Protein AF-A0A9P5Q4Z8-F1 (afdb_monomer_lite)

Sequence (202 aa):
MPPTHSSQLSFFSSLWHILYDPLAFNNAGDPLIYGFPFTRRRTSNVLATVALSAFIYDFSKRLFTQLLAWALSSSQRKRRELIQQKTWAANEIVIADRRKRKVARQLKKIKDDVKVAVENTIGFTELPFSLHAHPRLRIDSVDELMWRHARAHDDLIWKATLLDLEHTLLADRCRALKKSCKKLDKEIERTDETIQDFLASC

Structure (mmCIF, N/CA/C/O backbone):
data_AF-A0A9P5Q4Z8-F1
#
_entry.id   AF-A0A9P5Q4Z8-F1
#
loop_
_atom_site.group_PDB
_atom_site.id
_atom_site.type_symbol
_atom_site.label_atom_id
_atom_site.label_alt_id
_atom_site.label_comp_id
_atom_site.label_asym_id
_atom_site.label_entity_id
_atom_site.label_seq_id
_atom_site.pdbx_PDB_ins_code
_atom_site.Cartn_x
_atom_site.Cartn_y
_atom_site.Cartn_z
_atom_site.occupancy
_atom_site.B_iso_or_equiv
_atom_site.auth_seq_id
_atom_site.auth_comp_id
_atom_site.auth_asym_id
_atom_site.auth_atom_id
_atom_site.pdbx_PDB_model_num
ATOM 1 N N . MET A 1 1 ? 6.275 -17.925 43.042 1.00 41.41 1 MET A N 1
ATOM 2 C CA . MET A 1 1 ? 5.250 -17.213 43.835 1.00 41.41 1 MET A CA 1
ATOM 3 C C . MET A 1 1 ? 3.909 -17.867 43.543 1.00 41.41 1 MET A C 1
ATOM 5 O O . MET A 1 1 ? 3.535 -17.882 42.376 1.00 41.41 1 MET A O 1
ATOM 9 N N . PRO A 1 2 ? 3.252 -18.507 44.523 1.00 38.81 2 PRO A N 1
ATOM 10 C CA . PRO A 1 2 ? 1.976 -19.174 44.290 1.00 38.81 2 PRO A CA 1
ATOM 11 C C . PRO A 1 2 ? 0.844 -18.137 44.182 1.00 38.81 2 PRO A C 1
ATOM 13 O O . PRO A 1 2 ? 0.926 -17.088 44.827 1.00 38.81 2 PRO A O 1
ATOM 16 N N . PRO A 1 3 ? -0.206 -18.397 43.385 1.00 45.09 3 PRO A N 1
ATOM 17 C CA . PRO A 1 3 ? -1.322 -17.478 43.251 1.00 45.09 3 PRO A CA 1
ATOM 18 C C . PRO A 1 3 ? -2.283 -17.611 44.442 1.00 45.09 3 PRO A C 1
ATOM 20 O O . PRO A 1 3 ? -2.759 -18.694 44.784 1.00 45.09 3 PRO A O 1
ATOM 23 N N . THR A 1 4 ? -2.586 -16.478 45.065 1.00 43.31 4 THR A N 1
ATOM 24 C CA . THR A 1 4 ? -3.581 -16.294 46.127 1.00 43.31 4 THR A CA 1
ATOM 25 C C . THR A 1 4 ? -5.003 -16.372 45.557 1.00 43.31 4 THR A C 1
ATOM 27 O O . THR A 1 4 ? -5.679 -15.359 45.422 1.00 43.31 4 THR A O 1
ATOM 30 N N . HIS A 1 5 ? -5.466 -17.573 45.196 1.00 44.44 5 HIS A N 1
ATOM 31 C CA . HIS A 1 5 ? -6.838 -17.813 44.709 1.00 44.44 5 HIS A CA 1
ATOM 32 C C . HIS A 1 5 ? -7.834 -18.269 45.794 1.00 44.44 5 HIS A C 1
ATOM 34 O O . HIS A 1 5 ? -9.008 -18.480 45.500 1.00 44.44 5 HIS A O 1
ATOM 40 N N . SER A 1 6 ? -7.419 -18.394 47.058 1.00 48.59 6 SER A N 1
ATOM 41 C CA . SER A 1 6 ? -8.274 -18.948 48.121 1.00 48.59 6 SER A CA 1
ATOM 42 C C . SER A 1 6 ? -9.168 -17.932 48.843 1.00 48.59 6 SER A C 1
ATOM 44 O O . SER A 1 6 ? -10.105 -18.341 49.523 1.00 48.59 6 SER A O 1
ATOM 46 N N . SER A 1 7 ? -8.926 -16.623 48.713 1.00 51.56 7 SER A N 1
ATOM 47 C CA . SER A 1 7 ? -9.632 -15.605 49.512 1.00 51.56 7 SER A CA 1
ATOM 48 C C . SER A 1 7 ? -10.969 -15.145 48.927 1.00 51.56 7 SER A C 1
ATOM 50 O O . SER A 1 7 ? -11.814 -14.662 49.671 1.00 51.56 7 SER A O 1
ATOM 52 N N . GLN A 1 8 ? -11.198 -15.296 47.619 1.00 52.88 8 GLN A N 1
ATOM 53 C CA . GLN A 1 8 ? -12.472 -14.903 47.001 1.00 52.88 8 GLN A CA 1
ATOM 54 C C . GLN A 1 8 ? -13.550 -15.976 47.206 1.00 52.88 8 GLN A C 1
ATOM 56 O O . GLN A 1 8 ? -14.671 -15.660 47.594 1.00 52.88 8 GLN A O 1
ATOM 61 N N . LEU A 1 9 ? -13.198 -17.254 47.027 1.00 54.38 9 LEU A N 1
ATOM 62 C CA . LEU A 1 9 ? -14.111 -18.391 47.213 1.00 54.38 9 LEU A CA 1
ATOM 63 C C . LEU A 1 9 ? -14.549 -18.561 48.675 1.00 54.38 9 LEU A C 1
ATOM 65 O O . LEU A 1 9 ? -15.715 -18.858 48.932 1.00 54.38 9 LEU A O 1
ATOM 69 N N . SER A 1 10 ? -13.651 -18.309 49.632 1.00 54.50 10 SER A N 1
ATOM 70 C CA . SER A 1 10 ? -13.988 -18.331 51.060 1.00 54.50 10 SER A CA 1
ATOM 71 C C . SER A 1 10 ? -14.904 -17.173 51.467 1.00 54.50 10 SER A C 1
ATOM 73 O O . SER A 1 10 ? -15.759 -17.364 52.327 1.00 54.50 10 SER A O 1
ATOM 75 N N . PHE A 1 11 ? -14.795 -16.011 50.813 1.00 57.44 11 PHE A N 1
ATOM 76 C CA . PHE A 1 11 ? -15.680 -14.864 51.044 1.00 57.44 11 PHE A CA 1
ATOM 77 C C . PHE A 1 11 ? -17.090 -15.089 50.479 1.00 57.44 11 PHE A C 1
ATOM 79 O O . PHE A 1 11 ? -18.081 -14.739 51.114 1.00 57.44 11 PHE A O 1
ATOM 86 N N . PHE A 1 12 ? -17.202 -15.720 49.304 1.00 54.78 12 PHE A N 1
ATOM 87 C CA . PHE A 1 12 ? -18.502 -16.126 48.757 1.00 54.78 12 PHE A CA 1
ATOM 88 C C . PHE A 1 12 ? -19.150 -17.236 49.591 1.00 54.78 12 PHE A C 1
ATOM 90 O O . PHE A 1 12 ? -20.351 -17.181 49.832 1.00 54.78 12 PHE A O 1
ATOM 97 N N . SER A 1 13 ? -18.367 -18.197 50.087 1.00 55.78 13 SER A N 1
ATOM 98 C CA . SER A 1 13 ? -18.842 -19.243 51.002 1.00 55.78 13 SER A CA 1
ATOM 99 C C . SER A 1 13 ? -19.342 -18.674 52.337 1.00 55.78 13 SER A C 1
ATOM 101 O O . SER A 1 13 ? -20.399 -19.087 52.811 1.00 55.78 13 SER A O 1
ATOM 103 N N . SER A 1 14 ? -18.641 -17.701 52.925 1.00 55.94 14 SER A N 1
ATOM 104 C CA . SER A 1 14 ? -19.062 -17.069 54.181 1.00 55.94 14 SER A CA 1
ATOM 105 C C . SER A 1 14 ? -20.285 -16.163 54.005 1.00 55.94 14 SER A C 1
ATOM 107 O O . SER A 1 14 ? -21.189 -16.207 54.836 1.00 55.94 14 SER A O 1
ATOM 109 N N . LEU A 1 15 ? -20.389 -15.424 52.894 1.00 56.12 15 LEU A N 1
ATOM 110 C CA . LEU A 1 15 ? -21.619 -14.714 52.512 1.00 56.12 15 LEU A CA 1
ATOM 111 C C . LEU A 1 15 ? -22.796 -15.673 52.308 1.00 56.12 15 LEU A C 1
ATOM 113 O O . LEU A 1 15 ? -23.914 -15.363 52.718 1.00 56.12 15 LEU A O 1
ATOM 117 N N . TRP A 1 16 ? -22.551 -16.843 51.713 1.00 56.59 16 TRP A N 1
ATOM 118 C CA . TRP A 1 16 ? -23.581 -17.858 51.505 1.00 56.59 16 TRP A CA 1
ATOM 119 C C . TRP A 1 16 ? -24.080 -18.449 52.822 1.00 56.59 16 TRP A C 1
ATOM 121 O O . TRP A 1 16 ? -25.285 -18.596 52.997 1.00 56.59 16 TRP A O 1
ATOM 131 N N . HIS A 1 17 ? -23.187 -18.694 53.784 1.00 49.56 17 HIS A N 1
ATOM 132 C CA . HIS A 1 17 ? -23.574 -19.121 55.130 1.00 49.56 17 HIS A CA 1
ATOM 133 C C . HIS A 1 17 ? -24.374 -18.054 55.891 1.00 49.56 17 HIS A C 1
ATOM 135 O O . HIS A 1 17 ? -25.345 -18.398 56.555 1.00 49.56 17 HIS A O 1
ATOM 141 N N . ILE A 1 18 ? -24.052 -16.765 55.740 1.00 54.19 18 ILE A N 1
ATOM 142 C CA . ILE A 1 18 ? -24.834 -15.668 56.345 1.00 54.19 18 ILE A CA 1
ATOM 143 C C . ILE A 1 18 ? -26.231 -15.547 55.704 1.00 54.19 18 ILE A C 1
ATOM 145 O O . ILE A 1 18 ? -27.195 -15.190 56.377 1.00 54.19 18 ILE A O 1
ATOM 149 N N . LEU A 1 19 ? -26.354 -15.863 54.411 1.00 51.31 19 LEU A N 1
ATOM 150 C CA . LEU A 1 19 ? -27.623 -15.868 53.674 1.00 51.31 19 LEU A CA 1
ATOM 151 C C . LEU A 1 19 ? -28.506 -17.090 53.973 1.00 51.31 19 LEU A C 1
ATOM 153 O O . LEU A 1 19 ? -29.729 -16.964 53.943 1.00 51.31 19 LEU A O 1
ATOM 157 N N . TYR A 1 20 ? -27.906 -18.256 54.232 1.00 49.56 20 TYR A N 1
ATOM 158 C CA . TYR A 1 20 ? -28.624 -19.526 54.401 1.00 49.56 20 TYR A CA 1
ATOM 159 C C . TYR A 1 20 ? -28.861 -19.953 55.847 1.00 49.56 20 TYR A C 1
ATOM 161 O O . TYR A 1 20 ? -29.648 -20.876 56.052 1.00 49.56 20 TYR A O 1
ATOM 169 N N . ASP A 1 21 ? -28.231 -19.308 56.834 1.00 44.84 21 ASP A N 1
ATOM 170 C CA . ASP A 1 21 ? -28.353 -19.701 58.238 1.00 44.84 21 ASP A CA 1
ATOM 171 C C . ASP A 1 21 ? -29.164 -18.682 59.072 1.00 44.84 21 ASP A C 1
ATOM 173 O O . ASP A 1 21 ? -28.612 -17.870 59.820 1.00 44.84 21 ASP A O 1
ATOM 177 N N . PRO A 1 22 ? -30.512 -18.690 58.980 1.00 49.88 22 PRO A N 1
ATOM 178 C CA . PRO A 1 22 ? -31.377 -17.829 59.787 1.00 49.88 22 PRO A CA 1
ATOM 179 C C . PRO A 1 22 ? -31.428 -18.236 61.274 1.00 49.88 22 PRO A C 1
ATOM 181 O O . PRO A 1 22 ? -32.165 -17.617 62.047 1.00 49.88 22 PRO A O 1
ATOM 184 N N . LEU A 1 23 ? -30.683 -19.271 61.690 1.00 46.47 23 LEU A N 1
ATOM 185 C CA . LEU A 1 23 ? -30.713 -19.845 63.039 1.00 46.47 23 LEU A CA 1
ATOM 186 C C . LEU A 1 23 ? -29.611 -19.322 63.977 1.00 46.47 23 LEU A C 1
ATOM 188 O O . LEU A 1 23 ? -29.718 -19.520 65.186 1.00 46.47 23 LEU A O 1
ATOM 192 N N . ALA A 1 24 ? -28.611 -18.586 63.477 1.00 44.78 24 ALA A N 1
ATOM 193 C CA . ALA A 1 24 ? -27.531 -18.045 64.314 1.00 44.78 24 ALA A CA 1
ATOM 194 C C . ALA A 1 24 ? -27.913 -16.782 65.123 1.00 44.78 24 ALA A C 1
ATOM 196 O O . ALA A 1 24 ? -27.160 -16.356 65.996 1.00 44.78 24 ALA A O 1
ATOM 197 N N . PHE A 1 25 ? -29.097 -16.198 64.898 1.00 46.00 25 PHE A N 1
ATOM 198 C CA . PHE A 1 25 ? -29.614 -15.059 65.674 1.00 46.00 25 PHE A CA 1
ATOM 199 C C . PHE A 1 25 ? -30.780 -15.487 66.571 1.00 46.00 25 PHE A C 1
ATOM 201 O O . PHE A 1 25 ? -31.930 -15.066 66.405 1.00 46.00 25 PHE A O 1
ATOM 208 N N . ASN A 1 26 ? -30.483 -16.372 67.524 1.00 40.91 26 ASN A N 1
ATOM 209 C CA . ASN A 1 26 ? -31.441 -16.786 68.539 1.00 40.91 26 ASN A CA 1
ATOM 210 C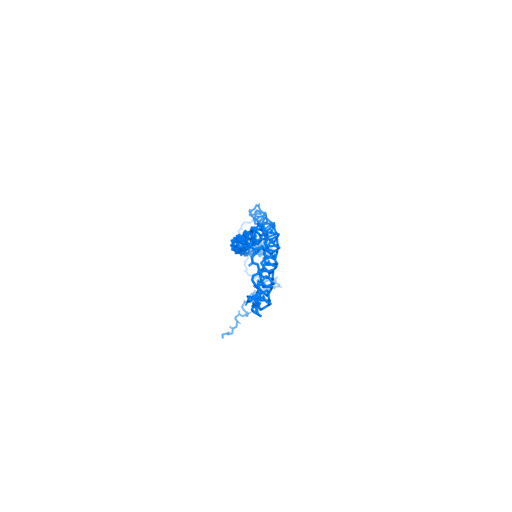 C . ASN A 1 26 ? -31.522 -15.733 69.665 1.00 40.91 26 ASN A C 1
ATOM 212 O O . ASN A 1 26 ? -30.636 -15.622 70.504 1.00 40.91 26 ASN A O 1
ATOM 216 N N . ASN A 1 27 ? -32.594 -14.939 69.614 1.00 48.53 27 ASN A N 1
ATOM 217 C CA . ASN A 1 27 ? -33.407 -14.434 70.726 1.00 48.53 27 ASN A CA 1
ATOM 218 C C . ASN A 1 27 ? -32.692 -14.030 72.036 1.00 48.53 27 ASN A C 1
ATOM 220 O O . ASN A 1 27 ? -32.732 -14.768 73.017 1.00 48.53 27 ASN A O 1
ATOM 224 N N . ALA A 1 28 ? -32.190 -12.796 72.119 1.00 41.72 28 ALA A N 1
ATOM 225 C CA . ALA A 1 28 ? -32.070 -12.100 73.404 1.00 41.72 28 ALA A CA 1
ATOM 226 C C . ALA A 1 28 ? -32.241 -10.579 73.226 1.00 41.72 28 ALA A C 1
ATOM 228 O O . ALA A 1 28 ? -31.339 -9.889 72.756 1.00 41.72 28 ALA A O 1
ATOM 229 N N . GLY A 1 29 ? -33.418 -10.070 73.608 1.00 41.59 29 GLY A N 1
ATOM 230 C CA . GLY A 1 29 ? -33.675 -8.652 73.889 1.00 41.59 29 GLY A CA 1
ATOM 231 C C . GLY A 1 29 ? -34.208 -7.816 72.721 1.00 41.59 29 GLY A C 1
ATOM 232 O O . GLY A 1 29 ? -33.434 -7.334 71.899 1.00 41.59 29 GLY A O 1
ATOM 233 N N . ASP A 1 30 ? -35.522 -7.584 72.689 1.00 43.03 30 ASP A N 1
ATOM 234 C CA . ASP A 1 30 ? -36.176 -6.550 71.873 1.00 43.03 30 ASP A CA 1
ATOM 235 C C . ASP A 1 30 ? -35.887 -5.137 72.424 1.00 43.03 30 ASP A C 1
ATOM 237 O O . ASP A 1 30 ? -36.182 -4.875 73.589 1.00 43.03 30 ASP A O 1
ATOM 241 N N . PRO A 1 31 ? -35.395 -4.174 71.622 1.00 45.12 31 PRO A N 1
ATOM 242 C CA . PRO A 1 31 ? -35.523 -2.763 71.908 1.00 45.12 31 PRO A CA 1
ATOM 243 C C . PRO A 1 31 ? -36.773 -2.252 71.200 1.00 45.12 31 PRO A C 1
ATOM 245 O O . PRO A 1 31 ? -36.815 -2.063 69.982 1.00 45.12 31 PRO A O 1
ATOM 248 N N . LEU A 1 32 ? -37.799 -2.014 72.005 1.00 43.22 32 LEU A N 1
ATOM 249 C CA . LEU A 1 32 ? -38.920 -1.156 71.662 1.00 43.22 32 LEU A CA 1
ATOM 250 C C . LEU A 1 32 ? -38.405 0.276 71.491 1.00 43.22 32 LEU A C 1
ATOM 252 O O . LEU A 1 32 ? -38.255 1.014 72.460 1.00 43.22 32 LEU A O 1
ATOM 256 N N . ILE A 1 33 ? -38.139 0.673 70.251 1.00 43.44 33 ILE A N 1
ATOM 257 C CA . ILE A 1 33 ? -37.984 2.077 69.878 1.00 43.44 33 ILE A CA 1
ATOM 258 C C . ILE A 1 33 ? -38.966 2.311 68.720 1.00 43.44 33 ILE A C 1
ATOM 260 O O . ILE A 1 33 ? -38.698 1.942 67.584 1.00 43.44 33 ILE A O 1
ATOM 264 N N . TYR A 1 34 ? -40.135 2.870 69.066 1.00 38.78 34 TYR A N 1
ATOM 265 C CA . TYR A 1 34 ? -41.264 3.269 68.204 1.00 38.78 34 TYR A CA 1
ATOM 266 C C . TYR A 1 34 ? -42.125 2.162 67.555 1.00 38.78 34 TYR A C 1
ATOM 268 O O . TYR A 1 34 ? -41.958 1.810 66.394 1.00 38.78 34 TYR A O 1
ATOM 276 N N . GLY A 1 35 ? -43.150 1.707 68.290 1.00 41.53 35 GLY A N 1
ATOM 277 C CA . GLY A 1 35 ? -44.556 1.642 67.833 1.00 41.53 35 GLY A CA 1
ATOM 278 C C . GLY A 1 35 ? -44.993 0.755 66.654 1.00 41.53 35 GLY A C 1
ATOM 279 O O . GLY A 1 35 ? -46.195 0.618 66.456 1.00 41.53 35 GLY A O 1
ATOM 280 N N . PHE A 1 36 ? -44.094 0.126 65.899 1.00 39.31 36 PHE A N 1
ATOM 281 C CA . PHE A 1 36 ? -44.445 -0.827 64.843 1.00 39.31 36 PHE A CA 1
ATOM 282 C C . PHE A 1 36 ? -43.661 -2.130 65.041 1.00 39.31 36 PHE A C 1
ATOM 284 O O . PHE A 1 36 ? -42.433 -2.112 64.936 1.00 39.31 36 PHE A O 1
ATOM 291 N N . PRO A 1 37 ? -44.321 -3.277 65.304 1.00 44.53 37 PRO A N 1
ATOM 292 C CA . PRO A 1 37 ? -43.647 -4.562 65.431 1.00 44.53 37 PRO A CA 1
ATOM 293 C C . PRO A 1 37 ? -43.278 -5.081 64.040 1.00 44.53 37 PRO A C 1
ATOM 295 O O . PRO A 1 37 ? -43.847 -6.042 63.524 1.00 44.53 37 PRO A O 1
ATOM 298 N N . PHE A 1 38 ? -42.285 -4.465 63.407 1.00 43.94 38 PHE A N 1
ATOM 299 C CA . PHE A 1 38 ? -41.495 -5.224 62.460 1.00 43.94 38 PHE A CA 1
ATOM 300 C C . PHE A 1 38 ? -40.672 -6.201 63.287 1.00 43.94 38 PHE A C 1
ATOM 302 O O . PHE A 1 38 ? -39.762 -5.796 64.006 1.00 43.94 38 PHE A O 1
ATOM 309 N N . THR A 1 39 ? -40.996 -7.495 63.210 1.00 50.03 39 THR A N 1
ATOM 310 C CA . THR A 1 39 ? -40.130 -8.548 63.752 1.00 50.03 39 THR A CA 1
ATOM 311 C C . THR A 1 39 ? -38.702 -8.223 63.320 1.00 50.03 39 THR A C 1
ATOM 313 O O . THR A 1 39 ? -38.474 -8.119 62.114 1.00 50.03 39 THR A O 1
ATOM 316 N N . ARG A 1 40 ? -37.759 -8.034 64.251 1.00 50.09 40 ARG A N 1
ATOM 317 C CA . ARG A 1 40 ? -36.356 -7.677 63.948 1.00 50.09 40 ARG A CA 1
ATOM 318 C C . ARG A 1 40 ? -35.732 -8.526 62.831 1.00 50.09 40 ARG A C 1
ATOM 320 O O . ARG A 1 40 ? -34.918 -8.029 62.067 1.00 50.09 40 ARG A O 1
ATOM 327 N N . ARG A 1 41 ? -36.192 -9.776 62.689 1.00 48.97 41 ARG A N 1
ATOM 328 C CA . ARG A 1 41 ? -35.862 -10.710 61.596 1.00 48.97 41 ARG A CA 1
ATOM 329 C C . ARG A 1 41 ? -36.275 -10.225 60.196 1.00 48.97 41 ARG A C 1
ATOM 331 O O . ARG A 1 41 ? -35.562 -10.460 59.229 1.00 48.97 41 ARG A O 1
ATOM 338 N N . ARG A 1 42 ? -37.426 -9.560 60.054 1.00 51.75 42 ARG A N 1
ATOM 339 C CA . ARG A 1 42 ? -37.894 -8.999 58.773 1.00 51.75 42 ARG A CA 1
ATOM 340 C C . ARG A 1 42 ? -37.104 -7.752 58.387 1.00 51.75 42 ARG A C 1
ATOM 342 O O . ARG A 1 42 ? -36.738 -7.629 57.227 1.00 51.75 42 ARG A O 1
ATOM 349 N N . THR A 1 43 ? -36.789 -6.863 59.327 1.00 56.22 43 THR A N 1
ATOM 350 C CA . THR A 1 43 ? -35.990 -5.661 59.028 1.00 56.22 43 THR A CA 1
ATOM 351 C C . THR A 1 43 ? -34.527 -5.990 58.754 1.00 56.22 43 THR A C 1
ATOM 353 O O . THR A 1 43 ? -33.971 -5.428 57.816 1.00 56.22 43 THR A O 1
ATOM 356 N N . SER A 1 44 ? -33.921 -6.945 59.474 1.00 61.28 44 SER A N 1
ATOM 357 C CA . SER A 1 44 ? -32.549 -7.403 59.200 1.00 61.28 44 SER A CA 1
ATOM 358 C C . SER A 1 44 ? -32.418 -8.080 57.835 1.00 61.28 44 SER A C 1
ATOM 360 O O . SER A 1 44 ? -31.467 -7.802 57.111 1.00 61.28 44 SER A O 1
ATOM 362 N N . ASN A 1 45 ? -33.389 -8.911 57.440 1.00 63.16 45 ASN A N 1
ATOM 363 C CA . ASN A 1 45 ? -33.371 -9.584 56.137 1.00 63.16 45 ASN A CA 1
ATOM 364 C C . ASN A 1 45 ? -33.633 -8.607 54.980 1.00 63.16 45 ASN A C 1
ATOM 366 O O . ASN A 1 45 ? -33.015 -8.725 53.922 1.00 63.16 45 ASN A O 1
ATOM 370 N N . VAL A 1 46 ? -34.498 -7.606 55.174 1.00 65.94 46 VAL A N 1
ATOM 371 C CA . VAL A 1 46 ? -34.703 -6.528 54.190 1.00 65.94 46 VAL A CA 1
ATOM 372 C C . VAL A 1 46 ? -33.442 -5.664 54.062 1.00 65.94 46 VAL A C 1
ATOM 374 O O . VAL A 1 46 ? -33.011 -5.380 52.953 1.00 65.94 46 VAL A O 1
ATOM 377 N N . LEU A 1 47 ? -32.774 -5.317 55.166 1.00 72.88 47 LEU A N 1
ATOM 378 C CA . LEU A 1 47 ? -31.492 -4.601 55.126 1.00 72.88 47 LEU A CA 1
ATOM 379 C C . LEU A 1 47 ? -30.382 -5.417 54.454 1.00 72.88 47 LEU A C 1
ATOM 381 O O . LEU A 1 47 ? -29.640 -4.868 53.645 1.00 72.88 47 LEU A O 1
ATOM 385 N N . ALA A 1 48 ? -30.287 -6.718 54.739 1.00 72.62 48 ALA A N 1
ATOM 386 C CA . ALA A 1 48 ? -29.296 -7.598 54.125 1.00 72.62 48 ALA A CA 1
ATOM 387 C C . ALA A 1 48 ? -29.517 -7.746 52.612 1.00 72.62 48 ALA A C 1
ATOM 389 O O . ALA A 1 48 ? -28.561 -7.676 51.844 1.00 72.62 48 ALA A O 1
ATOM 390 N N . THR A 1 49 ? -30.769 -7.891 52.168 1.00 73.00 49 THR A N 1
ATOM 391 C CA . THR A 1 49 ? -31.113 -7.970 50.736 1.00 73.00 49 THR A CA 1
ATOM 392 C C . THR A 1 49 ? -30.896 -6.641 50.013 1.00 73.00 49 THR A C 1
ATOM 394 O O . THR A 1 49 ? -30.329 -6.638 48.922 1.00 73.00 49 THR A O 1
ATOM 397 N N . VAL A 1 50 ? -31.245 -5.508 50.632 1.00 73.19 50 VAL A N 1
ATOM 398 C CA . VAL A 1 50 ? -30.950 -4.171 50.090 1.00 73.19 50 VAL A CA 1
ATOM 399 C C . VAL A 1 50 ? -29.437 -3.949 50.000 1.00 73.19 50 VAL A C 1
ATOM 401 O O . VAL A 1 50 ? -28.952 -3.547 48.945 1.00 73.19 50 VAL A O 1
ATOM 404 N N . ALA A 1 51 ? -28.670 -4.293 51.037 1.00 75.12 51 ALA A N 1
ATOM 405 C CA . ALA A 1 51 ? -27.211 -4.181 51.032 1.00 75.12 51 ALA A CA 1
ATOM 406 C C . ALA A 1 51 ? -26.552 -5.081 49.971 1.00 75.12 51 ALA A C 1
ATOM 408 O O . ALA A 1 51 ? -25.655 -4.629 49.262 1.00 75.12 51 ALA A O 1
ATOM 409 N N . LEU A 1 52 ? -27.027 -6.320 49.797 1.00 77.06 52 LEU A N 1
ATOM 410 C CA . LEU A 1 52 ? -26.581 -7.215 48.722 1.00 77.06 52 LEU A CA 1
ATOM 411 C C . LEU A 1 52 ? -26.908 -6.660 47.338 1.00 77.06 52 LEU A C 1
ATOM 413 O O . LEU A 1 52 ? -26.053 -6.682 46.459 1.00 77.06 52 LEU A O 1
ATOM 417 N N . SER A 1 53 ? -28.117 -6.131 47.144 1.00 76.12 53 SER A N 1
ATOM 418 C CA . SER A 1 53 ? -28.515 -5.531 45.868 1.00 76.12 53 SER A CA 1
ATOM 419 C C . SER A 1 53 ? -27.674 -4.295 45.531 1.00 76.12 53 SER A C 1
ATOM 421 O O . SER A 1 53 ? -27.222 -4.158 44.396 1.00 76.12 53 SER A O 1
ATOM 423 N N . ALA A 1 54 ? -27.372 -3.456 46.527 1.00 79.81 54 ALA A N 1
ATOM 424 C CA . ALA A 1 54 ? -26.500 -2.297 46.379 1.00 79.81 54 ALA A CA 1
ATOM 425 C C . ALA A 1 54 ? -25.058 -2.720 46.068 1.00 79.81 54 ALA A C 1
ATOM 427 O O . ALA A 1 54 ? -24.430 -2.154 45.178 1.00 79.81 54 ALA A O 1
ATOM 428 N N . PHE A 1 55 ? -24.554 -3.766 46.730 1.00 78.81 55 PHE A N 1
ATOM 429 C CA . PHE A 1 55 ? -23.227 -4.315 46.458 1.00 78.81 55 PHE A CA 1
ATOM 430 C C . PHE A 1 55 ? -23.121 -4.912 45.048 1.00 78.81 55 PHE A C 1
ATOM 432 O O . PHE A 1 55 ? -22.149 -4.649 44.345 1.00 78.81 55 PHE A O 1
ATOM 439 N N . ILE A 1 56 ? -24.122 -5.680 44.603 1.00 82.88 56 ILE A N 1
ATOM 440 C CA . ILE A 1 56 ? -24.173 -6.238 43.242 1.00 82.88 56 ILE A CA 1
ATOM 441 C C . ILE A 1 56 ? -24.251 -5.110 42.209 1.00 82.88 56 ILE A C 1
ATOM 443 O O . ILE A 1 56 ? -23.568 -5.167 41.184 1.00 82.88 56 ILE A O 1
ATOM 447 N N . TYR A 1 57 ? -25.035 -4.066 42.476 1.00 81.62 57 TYR A N 1
ATOM 448 C CA . TYR A 1 57 ? -25.113 -2.890 41.617 1.00 81.62 57 TYR A CA 1
ATOM 449 C C . TYR A 1 57 ? -23.768 -2.155 41.523 1.00 81.62 57 TYR A C 1
ATOM 451 O O . TYR A 1 57 ? -23.275 -1.915 40.424 1.00 81.62 57 TYR A O 1
ATOM 459 N N . ASP A 1 58 ? -23.111 -1.876 42.648 1.00 82.56 58 ASP A N 1
ATOM 460 C CA . ASP A 1 58 ? -21.801 -1.218 42.653 1.00 82.56 58 ASP A CA 1
ATOM 461 C C . ASP A 1 58 ? -20.711 -2.078 42.001 1.00 82.56 58 ASP A C 1
ATOM 463 O O . ASP A 1 58 ? -19.856 -1.564 41.273 1.00 82.56 58 ASP A O 1
ATOM 467 N N . PHE A 1 59 ? -20.738 -3.392 42.223 1.00 82.19 59 PHE A N 1
ATOM 468 C CA . PHE A 1 59 ? -19.794 -4.329 41.621 1.00 82.19 59 PHE A CA 1
ATOM 469 C C . PHE A 1 5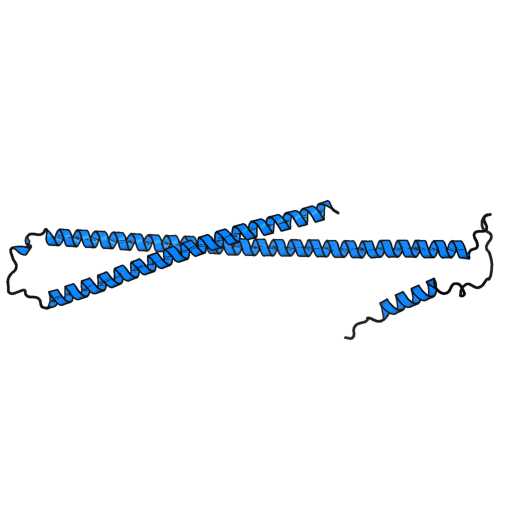9 ? -19.991 -4.435 40.105 1.00 82.19 59 PHE A C 1
ATOM 471 O O . PHE A 1 59 ? -19.028 -4.301 39.348 1.00 82.19 59 PHE A O 1
ATOM 478 N N . SER A 1 60 ? -21.234 -4.606 39.649 1.00 82.81 60 SER A N 1
ATOM 479 C CA . SER A 1 60 ? -21.565 -4.651 38.221 1.00 82.81 60 SER A CA 1
ATOM 480 C C . SER A 1 60 ? -21.250 -3.329 37.524 1.00 82.81 60 SER A C 1
ATOM 482 O O . SER A 1 60 ? -20.657 -3.344 36.447 1.00 82.81 60 SER A O 1
ATOM 484 N N . LYS A 1 61 ? -21.515 -2.187 38.169 1.00 85.06 61 LYS A N 1
ATOM 485 C CA . LYS A 1 61 ? -21.136 -0.860 37.670 1.00 85.06 61 LYS A CA 1
ATOM 486 C C . LYS A 1 61 ? -19.622 -0.729 37.493 1.00 85.06 61 LYS A C 1
ATOM 488 O O . LYS A 1 61 ? -19.180 -0.256 36.452 1.00 85.06 61 LYS A O 1
ATOM 493 N N . ARG A 1 62 ? -18.817 -1.168 38.469 1.00 84.12 62 ARG A N 1
ATOM 494 C CA . ARG A 1 62 ? -17.342 -1.149 38.374 1.00 84.12 62 ARG A CA 1
ATOM 495 C C . ARG A 1 62 ? -16.810 -2.072 37.281 1.00 84.12 62 ARG A C 1
ATOM 497 O O . ARG A 1 62 ? -15.893 -1.687 36.563 1.00 84.12 62 ARG A O 1
ATOM 504 N N . LEU A 1 63 ? -17.372 -3.271 37.141 1.00 85.12 63 LEU A N 1
ATOM 505 C CA . LEU A 1 63 ? -16.993 -4.180 36.059 1.00 85.12 63 LEU A CA 1
ATOM 506 C C . LEU A 1 63 ? -17.350 -3.594 34.694 1.00 85.12 63 LEU A C 1
ATOM 508 O O . LEU A 1 63 ? -16.531 -3.623 33.781 1.00 85.12 63 LEU A O 1
ATOM 512 N N . PHE A 1 64 ? -18.540 -3.012 34.563 1.00 84.56 64 PHE A N 1
ATOM 513 C CA . PHE A 1 64 ? -18.981 -2.391 33.322 1.00 84.56 64 PHE A CA 1
ATOM 514 C C . PHE A 1 64 ? -18.092 -1.204 32.932 1.00 84.56 64 PHE A C 1
ATOM 516 O O . PHE A 1 64 ? -17.643 -1.134 31.790 1.00 84.56 64 PHE A O 1
ATOM 523 N N . THR A 1 65 ? -17.741 -0.320 33.873 1.00 85.44 65 THR A N 1
ATOM 524 C CA . THR A 1 65 ? -16.835 0.805 33.585 1.00 85.44 65 THR A CA 1
ATOM 525 C C . THR A 1 65 ? -15.423 0.345 33.226 1.00 85.44 65 THR A C 1
ATOM 527 O O . THR A 1 65 ? -14.810 0.920 32.329 1.00 85.44 65 THR A O 1
ATOM 530 N N . GLN A 1 66 ? -14.910 -0.712 33.862 1.00 88.31 66 GLN A N 1
ATOM 531 C CA . GLN A 1 66 ? -13.614 -1.298 33.504 1.00 88.31 66 GLN A CA 1
ATOM 532 C C . GLN A 1 66 ? -13.630 -1.928 32.108 1.00 88.31 66 GLN A C 1
ATOM 534 O O . GLN A 1 66 ? -12.694 -1.719 31.336 1.00 88.31 66 GLN A O 1
ATOM 539 N N . LEU A 1 67 ? -14.692 -2.661 31.762 1.00 86.12 67 LEU A N 1
ATOM 540 C CA . LEU A 1 67 ? -14.858 -3.255 30.434 1.00 86.12 67 LEU A CA 1
ATOM 541 C C . LEU A 1 67 ? -14.996 -2.182 29.351 1.00 86.12 67 LEU A C 1
ATOM 543 O O . LEU A 1 67 ? -14.356 -2.301 28.307 1.00 86.12 67 LEU A O 1
ATOM 547 N N . LEU A 1 68 ? -15.753 -1.113 29.613 1.00 85.50 68 LEU A N 1
ATOM 548 C CA . LEU A 1 68 ? -15.861 0.033 28.709 1.00 85.50 68 LEU A CA 1
ATOM 549 C C . LEU A 1 68 ? -14.513 0.732 28.513 1.00 85.50 68 LEU A C 1
ATOM 551 O O . LEU A 1 68 ? -14.107 0.975 27.377 1.00 85.50 68 LEU A O 1
ATOM 555 N N . ALA A 1 69 ? -13.781 1.008 29.595 1.00 86.00 69 ALA A N 1
ATOM 556 C CA . ALA A 1 69 ? -12.459 1.628 29.514 1.00 86.00 69 ALA A CA 1
ATOM 557 C C . ALA A 1 69 ? -11.468 0.751 28.730 1.00 86.00 69 ALA A C 1
ATOM 559 O O . ALA A 1 69 ? -10.699 1.245 27.899 1.00 86.00 69 ALA A O 1
ATOM 560 N N . TRP A 1 70 ? -11.510 -0.566 28.946 1.00 88.88 70 TRP A N 1
ATOM 561 C CA . TRP A 1 70 ? -10.694 -1.514 28.198 1.00 88.88 70 TRP A CA 1
ATOM 562 C C . TRP A 1 70 ? -11.076 -1.551 26.711 1.00 88.88 70 TRP A C 1
ATOM 564 O O . TRP A 1 70 ? -10.196 -1.426 25.859 1.00 88.88 70 TRP A O 1
ATOM 574 N N . ALA A 1 71 ? -12.368 -1.628 26.383 1.00 85.06 71 ALA A N 1
ATOM 575 C CA . ALA A 1 71 ? -12.852 -1.623 25.003 1.00 85.06 71 ALA A CA 1
ATOM 576 C C . ALA A 1 71 ? -12.466 -0.331 24.262 1.00 85.06 71 ALA A C 1
ATOM 578 O O . ALA A 1 71 ? -11.957 -0.400 23.141 1.00 85.06 71 ALA A O 1
ATOM 579 N N . LEU A 1 72 ? -12.616 0.830 24.910 1.00 88.00 72 LEU A N 1
ATOM 580 C CA . LEU A 1 72 ? -12.240 2.133 24.358 1.00 88.00 72 LEU A CA 1
ATOM 581 C C . LEU A 1 72 ? -10.722 2.245 24.136 1.00 88.00 72 LEU A C 1
ATOM 583 O O . LEU A 1 72 ? -10.267 2.720 23.097 1.00 88.00 72 LEU A O 1
ATOM 587 N N . SER A 1 73 ? -9.910 1.789 25.093 1.00 88.50 73 SER A N 1
ATOM 588 C CA . SER A 1 73 ? -8.448 1.814 24.939 1.00 88.50 73 SER A CA 1
ATOM 589 C C . SER A 1 73 ? -7.965 0.866 23.832 1.00 88.50 73 SER A C 1
ATOM 591 O O . SER A 1 73 ? -7.074 1.219 23.054 1.00 88.50 73 SER A O 1
ATOM 593 N N . SER A 1 74 ? -8.590 -0.307 23.706 1.00 89.25 74 SER A N 1
ATOM 594 C CA . SER A 1 74 ? -8.304 -1.291 22.659 1.00 89.25 74 SER A CA 1
ATOM 595 C C . SER A 1 74 ? -8.682 -0.775 21.266 1.00 89.25 74 SER A C 1
ATOM 597 O O . SER A 1 74 ? -7.875 -0.855 20.335 1.00 89.25 74 SER A O 1
ATOM 599 N N . SER A 1 75 ? -9.860 -0.160 21.115 1.00 83.50 75 SER A N 1
ATOM 600 C CA . SER A 1 75 ? -10.297 0.427 19.843 1.00 83.50 75 SER A CA 1
ATOM 601 C C . SER A 1 75 ? -9.418 1.611 19.425 1.00 83.50 75 SER A C 1
ATOM 603 O O . SER A 1 75 ? -8.993 1.682 18.270 1.00 83.50 75 SER A O 1
ATOM 605 N N . GLN A 1 76 ? -9.032 2.482 20.363 1.00 87.69 76 GLN A N 1
ATOM 606 C CA . GLN A 1 76 ? -8.083 3.569 20.102 1.00 87.69 76 GLN A CA 1
ATOM 607 C C . GLN A 1 76 ? -6.702 3.056 19.686 1.00 87.69 76 GLN A C 1
ATOM 609 O O . GLN A 1 76 ? -6.073 3.626 18.791 1.00 87.69 76 GLN A O 1
ATOM 614 N N . ARG A 1 77 ? -6.214 1.980 20.313 1.00 90.12 77 ARG A N 1
ATOM 615 C CA . ARG A 1 77 ? -4.954 1.345 19.915 1.00 90.12 77 ARG A CA 1
ATOM 616 C C . ARG A 1 77 ? -5.042 0.808 18.489 1.00 90.12 77 ARG A C 1
ATOM 618 O O . ARG A 1 77 ? -4.181 1.136 17.675 1.00 90.12 77 ARG A O 1
ATOM 625 N N . LYS A 1 78 ? -6.109 0.073 18.165 1.00 88.81 78 LYS A N 1
ATOM 626 C CA . LYS A 1 78 ? -6.351 -0.448 16.813 1.00 88.81 78 LYS A CA 1
ATOM 627 C C . LYS A 1 78 ? -6.410 0.676 15.775 1.00 88.81 78 LYS A C 1
ATOM 629 O O . LYS A 1 78 ? -5.790 0.570 14.721 1.00 88.81 78 LYS A O 1
ATOM 634 N N . ARG A 1 79 ? -7.069 1.794 16.096 1.00 84.88 79 ARG A N 1
ATOM 635 C CA . ARG A 1 79 ? -7.100 2.993 15.244 1.00 84.88 79 ARG A CA 1
ATOM 636 C C . ARG A 1 79 ? -5.694 3.532 14.960 1.00 84.88 79 ARG A C 1
ATOM 638 O O . ARG A 1 79 ? -5.365 3.823 13.813 1.00 84.88 79 ARG A O 1
ATOM 645 N N . ARG A 1 80 ? -4.837 3.642 15.983 1.00 91.12 80 ARG A N 1
ATOM 646 C CA . ARG A 1 80 ? -3.442 4.094 15.810 1.00 91.12 80 ARG A CA 1
ATOM 647 C C . ARG A 1 80 ? -2.644 3.147 14.918 1.00 91.12 80 ARG A C 1
ATOM 649 O O . ARG A 1 80 ? -1.907 3.619 14.058 1.00 91.12 80 ARG A O 1
ATOM 656 N N . GLU A 1 81 ? -2.811 1.839 15.094 1.00 92.50 81 GLU A N 1
ATOM 657 C CA . GLU A 1 81 ? -2.152 0.824 14.264 1.00 92.50 81 GLU A CA 1
ATOM 658 C C . GLU A 1 81 ? -2.594 0.931 12.793 1.00 92.50 81 GLU A C 1
ATOM 660 O O . GLU A 1 81 ? -1.746 0.951 11.901 1.00 92.50 81 GLU A O 1
ATOM 665 N N . LEU A 1 82 ? -3.892 1.117 12.522 1.00 86.56 82 LEU A N 1
ATOM 666 C CA . LEU A 1 82 ? -4.405 1.338 11.162 1.00 86.56 82 LEU A CA 1
ATOM 667 C C . LEU A 1 82 ? -3.856 2.629 10.530 1.00 86.56 82 LEU A C 1
ATOM 669 O O . LEU A 1 82 ? -3.461 2.633 9.363 1.00 86.56 82 LEU A O 1
ATOM 673 N N . ILE A 1 83 ? -3.762 3.718 11.301 1.00 87.44 83 ILE A N 1
ATOM 674 C CA . ILE A 1 83 ? -3.153 4.976 10.838 1.00 87.44 83 ILE A CA 1
ATOM 675 C C . ILE A 1 83 ? -1.672 4.766 10.490 1.00 87.44 83 ILE A C 1
ATOM 677 O O . ILE A 1 83 ? -1.214 5.255 9.458 1.00 87.44 83 ILE A O 1
ATOM 681 N N . GLN A 1 84 ? -0.922 4.017 11.303 1.00 91.94 84 GLN A N 1
ATOM 682 C CA . GLN A 1 84 ? 0.481 3.692 11.020 1.00 91.94 84 GLN A CA 1
ATOM 683 C C . GLN A 1 84 ? 0.637 2.833 9.759 1.00 91.94 84 GLN A C 1
ATOM 685 O O . GLN A 1 84 ? 1.513 3.089 8.933 1.00 91.94 84 GLN A O 1
ATOM 690 N N . GLN A 1 85 ? -0.230 1.840 9.563 1.00 90.06 85 GLN A N 1
ATOM 691 C CA . GLN A 1 85 ? -0.230 1.042 8.335 1.00 90.06 85 GLN A CA 1
ATOM 692 C C . GLN A 1 85 ? -0.526 1.909 7.106 1.00 90.06 85 GLN A C 1
ATOM 694 O O . GLN A 1 85 ? 0.135 1.777 6.074 1.00 90.06 85 GLN A O 1
ATOM 699 N N . LYS A 1 86 ? -1.471 2.849 7.226 1.00 87.50 86 LYS A N 1
ATOM 700 C CA . LYS A 1 86 ? -1.791 3.808 6.166 1.00 87.50 86 LYS A CA 1
ATOM 701 C C . LYS A 1 86 ? -0.605 4.711 5.830 1.00 87.50 86 LYS A C 1
ATOM 703 O O . LYS A 1 86 ? -0.321 4.905 4.648 1.00 87.50 86 LYS A O 1
ATOM 7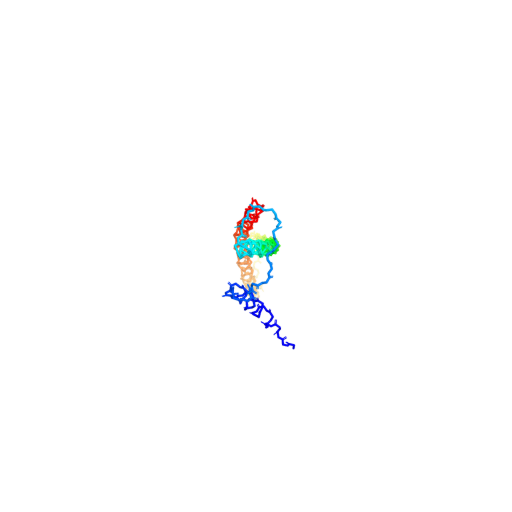08 N N . THR A 1 87 ? 0.100 5.256 6.823 1.00 90.12 87 THR A N 1
ATOM 709 C CA . THR A 1 87 ? 1.272 6.112 6.566 1.00 90.12 87 THR A CA 1
ATOM 710 C C . THR A 1 87 ? 2.412 5.328 5.924 1.00 90.12 87 THR A C 1
ATOM 712 O O . THR A 1 87 ? 3.046 5.829 4.993 1.00 90.12 87 THR A O 1
ATOM 715 N N . TRP A 1 88 ? 2.632 4.080 6.341 1.00 90.19 88 TRP A N 1
ATOM 716 C CA . TRP A 1 88 ? 3.617 3.195 5.721 1.00 90.19 88 TRP A CA 1
ATOM 717 C C . TRP A 1 88 ? 3.285 2.908 4.249 1.00 90.19 88 TRP A C 1
ATOM 719 O O . TRP A 1 88 ? 4.124 3.130 3.374 1.00 90.19 88 TRP A O 1
ATOM 729 N N . ALA A 1 89 ? 2.037 2.531 3.956 1.00 87.19 89 ALA A N 1
ATOM 730 C CA . ALA A 1 89 ? 1.577 2.297 2.589 1.00 87.19 89 ALA A CA 1
ATOM 731 C C . ALA A 1 89 ? 1.658 3.567 1.718 1.00 87.19 89 ALA A C 1
ATOM 733 O O . ALA A 1 89 ? 2.073 3.503 0.560 1.00 87.19 89 ALA A O 1
ATOM 734 N N . ALA A 1 90 ? 1.325 4.740 2.268 1.00 86.31 90 ALA A N 1
ATOM 735 C CA . ALA A 1 90 ? 1.448 6.016 1.563 1.00 86.31 90 ALA A CA 1
ATOM 736 C C . ALA A 1 90 ? 2.908 6.333 1.194 1.00 86.31 90 ALA A C 1
ATOM 738 O O . ALA A 1 90 ? 3.190 6.724 0.059 1.00 86.31 90 ALA A O 1
ATOM 739 N N . ASN A 1 91 ? 3.845 6.109 2.117 1.00 90.88 91 ASN A N 1
ATOM 740 C CA . ASN A 1 91 ? 5.274 6.279 1.854 1.00 90.88 91 ASN A CA 1
ATOM 741 C C . ASN A 1 91 ? 5.766 5.319 0.765 1.00 90.88 91 ASN A C 1
ATOM 743 O O . ASN A 1 91 ? 6.517 5.723 -0.126 1.00 90.88 91 ASN A O 1
ATOM 747 N N . GLU A 1 92 ? 5.311 4.067 0.790 1.00 89.19 92 GLU A N 1
ATOM 748 C CA . GLU A 1 92 ? 5.660 3.078 -0.226 1.00 89.19 92 GLU A CA 1
ATOM 749 C C . GLU A 1 92 ? 5.149 3.479 -1.620 1.00 89.19 92 GLU A C 1
ATOM 751 O O . GLU A 1 92 ? 5.904 3.405 -2.593 1.00 89.19 92 GLU A O 1
ATOM 756 N N . ILE A 1 93 ? 3.917 3.999 -1.718 1.00 87.00 93 ILE A N 1
ATOM 757 C CA . ILE A 1 93 ? 3.363 4.543 -2.969 1.00 87.00 93 ILE A CA 1
ATOM 758 C C . ILE A 1 93 ? 4.241 5.683 -3.497 1.00 87.00 93 ILE A C 1
ATOM 760 O O . ILE A 1 93 ? 4.570 5.703 -4.682 1.00 87.00 93 ILE A O 1
ATOM 764 N N . VAL A 1 94 ? 4.673 6.610 -2.634 1.00 90.06 94 VAL A N 1
ATOM 765 C CA . VAL A 1 94 ? 5.543 7.728 -3.038 1.00 90.06 94 VAL A CA 1
ATOM 766 C C . VAL A 1 94 ? 6.889 7.224 -3.563 1.00 90.06 94 VAL A C 1
ATOM 768 O O . VAL A 1 94 ? 7.387 7.722 -4.577 1.00 90.06 94 VAL A O 1
ATOM 771 N N . ILE A 1 95 ? 7.491 6.233 -2.903 1.00 89.94 95 ILE A N 1
ATOM 772 C CA . ILE A 1 95 ? 8.761 5.637 -3.337 1.00 89.94 95 ILE A CA 1
ATOM 773 C C . ILE A 1 95 ? 8.590 4.938 -4.691 1.00 89.94 95 ILE A C 1
ATOM 775 O O . ILE A 1 95 ? 9.405 5.147 -5.596 1.00 89.94 95 ILE A O 1
ATOM 779 N N . ALA A 1 96 ? 7.530 4.148 -4.856 1.00 82.75 96 ALA A N 1
ATOM 780 C CA . ALA A 1 96 ? 7.233 3.447 -6.098 1.00 82.75 96 ALA A CA 1
ATOM 781 C C . ALA A 1 96 ? 6.945 4.424 -7.254 1.00 82.75 96 ALA A C 1
ATOM 783 O O . ALA A 1 96 ? 7.516 4.275 -8.335 1.00 82.75 96 ALA A O 1
ATOM 784 N N . ASP A 1 97 ? 6.181 5.494 -7.016 1.00 85.06 97 ASP A N 1
ATOM 785 C CA . ASP A 1 97 ? 5.919 6.543 -8.009 1.00 85.06 97 ASP A CA 1
ATOM 786 C C . ASP A 1 97 ? 7.207 7.277 -8.421 1.00 85.06 97 ASP A C 1
ATOM 788 O O . ASP A 1 97 ? 7.406 7.590 -9.600 1.00 85.06 97 ASP A O 1
ATOM 792 N N . ARG A 1 98 ? 8.133 7.520 -7.481 1.00 90.25 98 ARG A N 1
ATOM 793 C CA . ARG A 1 98 ? 9.458 8.084 -7.799 1.00 90.25 98 ARG A CA 1
ATOM 794 C C . ARG A 1 98 ? 10.272 7.145 -8.690 1.00 90.25 98 ARG A C 1
ATOM 796 O O . ARG A 1 98 ? 10.877 7.620 -9.652 1.00 90.25 98 ARG A O 1
ATOM 803 N N . ARG A 1 99 ? 10.291 5.839 -8.397 1.00 86.94 99 ARG A N 1
ATOM 804 C CA . ARG A 1 99 ? 10.989 4.830 -9.221 1.00 86.94 99 ARG A CA 1
ATOM 805 C C . ARG A 1 99 ? 10.389 4.753 -10.620 1.00 86.94 99 ARG A C 1
ATOM 807 O O . ARG A 1 99 ? 11.124 4.886 -11.593 1.00 86.94 99 ARG A O 1
ATOM 814 N N . LYS A 1 100 ? 9.060 4.708 -10.721 1.00 86.12 100 LYS A N 1
ATOM 815 C CA . LYS A 1 100 ? 8.330 4.730 -11.993 1.00 86.12 100 LYS A CA 1
ATOM 816 C C . LYS A 1 100 ? 8.733 5.920 -12.871 1.00 86.12 100 LYS A C 1
ATOM 818 O O . LYS A 1 100 ? 9.024 5.751 -14.050 1.00 86.12 100 LYS A O 1
ATOM 823 N N . ARG A 1 101 ? 8.809 7.129 -12.296 1.00 87.81 101 ARG A N 1
ATOM 824 C CA . ARG A 1 101 ? 9.249 8.334 -13.028 1.00 87.81 101 ARG A CA 1
ATOM 825 C C . ARG A 1 101 ? 10.698 8.235 -13.507 1.00 87.81 101 ARG A C 1
ATOM 827 O O . ARG A 1 101 ? 11.000 8.738 -14.585 1.00 87.81 101 ARG A O 1
ATOM 834 N N . LYS A 1 102 ? 11.596 7.626 -12.725 1.00 90.44 102 LYS A N 1
ATOM 835 C CA . LYS A 1 102 ? 12.993 7.413 -13.138 1.00 90.44 102 LYS A CA 1
ATOM 836 C C . LYS A 1 102 ? 13.077 6.452 -14.323 1.00 90.44 102 LYS A C 1
ATOM 838 O O . LYS A 1 102 ? 13.712 6.805 -15.312 1.00 90.44 102 LYS A O 1
ATOM 843 N N . VAL A 1 103 ? 12.384 5.317 -14.251 1.00 84.88 103 VAL A N 1
ATOM 844 C CA . VAL A 1 103 ? 12.324 4.325 -15.337 1.00 84.88 103 VAL A CA 1
ATOM 845 C C . VAL A 1 103 ? 11.740 4.949 -16.607 1.00 84.88 103 VAL A C 1
ATOM 847 O O . VAL A 1 103 ? 12.351 4.868 -17.666 1.00 84.88 103 VAL A O 1
ATOM 850 N N . ALA A 1 104 ? 10.639 5.701 -16.501 1.00 84.12 104 ALA A N 1
ATOM 851 C CA . ALA A 1 104 ? 10.042 6.390 -17.648 1.00 84.12 104 ALA A CA 1
ATOM 852 C C . ALA A 1 104 ? 11.004 7.393 -18.320 1.00 84.12 104 ALA A C 1
ATOM 854 O O . ALA A 1 104 ? 11.020 7.521 -19.542 1.00 84.12 104 ALA A O 1
ATOM 855 N N . ARG A 1 105 ? 11.837 8.097 -17.537 1.00 90.88 105 ARG A N 1
ATOM 856 C CA . ARG A 1 105 ? 12.878 8.988 -18.082 1.00 90.88 105 ARG A CA 1
ATOM 857 C C . ARG A 1 105 ? 13.989 8.211 -18.782 1.00 90.88 105 ARG A C 1
ATOM 859 O O . ARG A 1 105 ? 14.446 8.651 -19.829 1.00 90.88 105 ARG A O 1
ATOM 866 N N . GLN A 1 106 ? 14.422 7.084 -18.215 1.00 87.00 106 GLN A N 1
ATOM 867 C CA . GLN A 1 106 ? 15.434 6.222 -18.833 1.00 87.00 106 GLN A CA 1
ATOM 868 C C . GLN A 1 106 ? 14.934 5.641 -20.153 1.00 87.00 106 GLN A C 1
ATOM 870 O O . GLN A 1 106 ? 15.656 5.678 -21.142 1.00 87.00 106 GLN A O 1
ATOM 875 N N . LEU A 1 107 ? 13.684 5.186 -20.188 1.00 85.94 107 LEU A N 1
ATOM 876 C CA . LEU A 1 107 ? 13.071 4.661 -21.398 1.00 85.94 107 LEU A CA 1
ATOM 877 C C . LEU A 1 107 ? 12.928 5.737 -22.474 1.00 85.94 107 LEU A C 1
ATOM 879 O O . LEU A 1 107 ? 13.266 5.499 -23.629 1.00 85.94 107 LEU A O 1
ATOM 883 N N . LYS A 1 108 ? 12.506 6.948 -22.087 1.00 89.31 108 LYS A N 1
ATOM 884 C CA . LYS A 1 108 ? 12.476 8.092 -23.003 1.00 89.31 108 LYS A CA 1
ATOM 885 C C . LYS A 1 108 ? 13.864 8.379 -23.580 1.00 89.31 108 LYS A C 1
ATOM 887 O O . LYS A 1 108 ? 13.979 8.536 -24.785 1.00 89.31 108 LYS A O 1
ATOM 892 N N . LYS A 1 109 ? 14.904 8.374 -22.740 1.00 90.50 109 LYS A N 1
ATOM 893 C CA . LYS A 1 109 ? 16.284 8.568 -23.194 1.00 90.50 109 LYS A CA 1
ATOM 894 C C . LYS A 1 109 ? 16.705 7.497 -24.204 1.00 90.50 109 LYS A C 1
ATOM 896 O O . LYS A 1 109 ? 17.189 7.852 -25.263 1.00 90.50 109 LYS A O 1
ATOM 901 N N . ILE A 1 110 ? 16.468 6.215 -23.913 1.00 82.56 110 ILE A N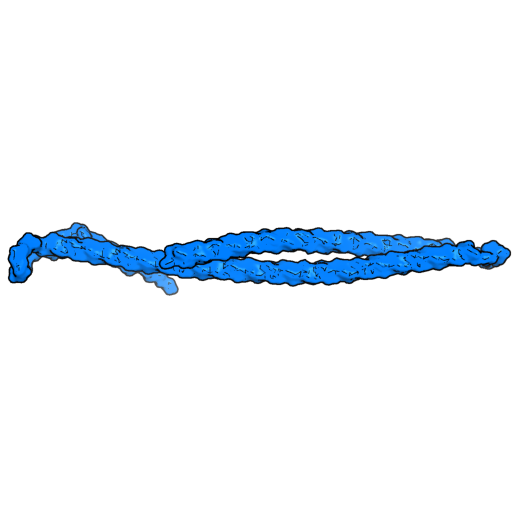 1
ATOM 902 C CA . ILE A 1 110 ? 16.792 5.119 -24.845 1.00 82.56 110 ILE A CA 1
ATOM 903 C C . ILE A 1 110 ? 16.047 5.303 -26.171 1.00 82.56 110 ILE A C 1
ATOM 905 O O . ILE A 1 110 ? 16.632 5.127 -27.232 1.00 82.56 110 ILE A O 1
ATOM 909 N N . LYS A 1 111 ? 14.771 5.699 -26.128 1.00 86.25 111 LYS A N 1
ATOM 910 C CA . LYS A 1 111 ? 13.980 5.963 -27.334 1.00 86.25 111 LYS A CA 1
ATOM 911 C C . LYS A 1 111 ? 14.542 7.125 -28.158 1.00 86.25 111 LYS A C 1
ATOM 913 O O . LYS A 1 111 ? 14.599 7.019 -29.380 1.00 86.25 111 LYS A O 1
ATOM 918 N N . ASP A 1 112 ? 14.939 8.209 -27.500 1.00 87.62 112 ASP A N 1
ATOM 919 C CA . ASP A 1 112 ? 15.548 9.368 -28.153 1.00 87.62 112 ASP A CA 1
ATOM 920 C C . ASP A 1 112 ? 16.923 8.991 -28.747 1.00 87.62 112 ASP A C 1
ATOM 922 O O . ASP A 1 112 ? 17.190 9.309 -29.903 1.00 87.62 112 ASP A O 1
ATOM 926 N N . ASP A 1 113 ? 17.743 8.222 -28.020 1.00 84.25 113 ASP A N 1
ATOM 927 C CA . ASP A 1 113 ? 19.046 7.719 -28.482 1.00 84.25 113 ASP A CA 1
ATOM 928 C C . ASP A 1 113 ? 18.893 6.798 -29.713 1.00 84.25 113 ASP A C 1
ATOM 930 O O . ASP A 1 113 ? 19.627 6.937 -30.691 1.00 84.25 113 ASP A O 1
ATOM 934 N N . VAL A 1 114 ? 17.903 5.894 -29.708 1.00 81.12 114 VAL A N 1
ATOM 935 C CA . VAL A 1 114 ? 17.582 5.032 -30.862 1.00 81.12 114 VAL A CA 1
ATOM 936 C C . VAL A 1 114 ? 17.110 5.864 -32.051 1.00 81.12 114 VAL A C 1
ATOM 938 O O . VAL A 1 114 ? 17.530 5.609 -33.175 1.00 81.12 114 VAL A O 1
ATOM 941 N N . LYS A 1 115 ? 16.273 6.883 -31.825 1.00 84.75 115 LYS A N 1
ATOM 942 C CA . LYS A 1 115 ? 15.809 7.772 -32.896 1.00 84.75 115 LYS A CA 1
ATOM 943 C C . LYS A 1 115 ? 16.982 8.498 -33.562 1.00 84.75 115 LYS A C 1
ATOM 945 O O . LYS A 1 115 ? 17.071 8.488 -34.785 1.00 84.75 115 LYS A O 1
ATOM 950 N N . VAL A 1 116 ? 17.898 9.052 -32.768 1.00 84.62 116 VAL A N 1
ATOM 951 C CA . VAL A 1 116 ? 19.117 9.706 -33.271 1.00 84.62 116 VAL A CA 1
ATOM 952 C C . VAL A 1 116 ? 20.004 8.711 -34.025 1.00 84.62 116 VAL A C 1
ATOM 954 O O . VAL A 1 116 ? 20.528 9.036 -35.086 1.00 84.62 116 VAL A O 1
ATOM 957 N N . ALA A 1 117 ? 20.157 7.483 -33.521 1.00 77.19 117 ALA A N 1
ATOM 958 C CA . ALA A 1 117 ? 20.921 6.447 -34.212 1.00 77.19 117 ALA A CA 1
ATOM 959 C C . ALA A 1 117 ? 20.314 6.101 -35.584 1.00 77.19 117 ALA A C 1
ATOM 961 O O . ALA A 1 117 ? 21.049 6.017 -36.565 1.00 77.19 117 ALA A O 1
ATOM 962 N N . VAL A 1 118 ? 18.987 5.967 -35.671 1.00 76.50 118 VAL A N 1
ATOM 963 C CA . VAL A 1 118 ? 18.277 5.706 -36.933 1.00 76.50 118 VAL A CA 1
ATOM 964 C C . VAL A 1 118 ? 18.435 6.876 -37.908 1.00 76.50 118 VAL A C 1
ATOM 966 O O . VAL A 1 118 ? 18.803 6.655 -39.060 1.00 76.50 118 VAL A O 1
ATOM 969 N N . GLU A 1 119 ? 18.242 8.118 -37.457 1.00 77.06 119 GLU A N 1
ATOM 970 C CA . GLU A 1 119 ? 18.447 9.319 -38.283 1.00 77.06 119 GLU A CA 1
ATOM 971 C C . GLU A 1 119 ? 19.882 9.395 -38.828 1.00 77.06 119 GLU A C 1
ATOM 973 O O . GLU A 1 119 ? 20.077 9.655 -40.015 1.00 77.06 119 GLU A O 1
ATOM 978 N N . ASN A 1 120 ? 20.883 9.064 -38.006 1.00 76.06 120 ASN A N 1
ATOM 979 C CA . ASN A 1 120 ? 22.273 8.990 -38.449 1.00 76.06 120 ASN A CA 1
ATOM 980 C C . ASN A 1 120 ? 22.482 7.890 -39.498 1.00 76.06 120 ASN A C 1
ATOM 982 O O . ASN A 1 120 ? 23.141 8.144 -40.501 1.00 76.06 120 ASN A O 1
ATOM 986 N N . THR A 1 121 ? 21.923 6.685 -39.317 1.00 72.62 121 THR A N 1
ATOM 987 C CA . THR A 1 121 ? 22.047 5.614 -40.328 1.00 72.62 121 THR A CA 1
ATOM 988 C C . THR A 1 121 ? 21.430 6.003 -41.669 1.00 72.62 121 THR A C 1
ATOM 990 O O . THR A 1 121 ? 22.033 5.735 -42.704 1.00 72.62 121 THR A O 1
ATOM 993 N N . ILE A 1 122 ? 20.287 6.698 -41.656 1.00 71.75 122 ILE A N 1
ATOM 994 C CA . ILE A 1 122 ? 19.630 7.201 -42.868 1.00 71.75 122 ILE A CA 1
ATOM 995 C C . ILE A 1 122 ? 20.514 8.263 -43.539 1.00 71.75 122 ILE A C 1
ATOM 997 O O . ILE A 1 122 ? 20.816 8.147 -44.726 1.00 71.75 122 ILE A O 1
ATOM 1001 N N . GLY A 1 123 ? 21.041 9.218 -42.766 1.00 67.75 123 GLY A N 1
ATOM 1002 C CA . GLY A 1 123 ? 21.987 10.217 -43.267 1.00 67.75 123 GLY A CA 1
ATOM 1003 C C . GLY A 1 123 ? 23.269 9.604 -43.845 1.00 67.75 123 GLY A C 1
ATOM 1004 O O . GLY A 1 123 ? 23.784 10.091 -44.846 1.00 67.75 123 GLY A O 1
ATOM 1005 N N . PHE A 1 124 ? 23.759 8.493 -43.282 1.00 62.41 124 PHE A N 1
ATOM 1006 C CA . PHE A 1 124 ? 24.885 7.743 -43.848 1.00 62.41 124 PHE A CA 1
ATOM 1007 C C . PHE A 1 124 ? 24.538 7.041 -45.168 1.00 62.41 124 PHE A C 1
ATOM 1009 O O . PHE A 1 124 ? 25.388 6.995 -46.056 1.00 62.41 124 PHE A O 1
ATOM 1016 N N . THR A 1 125 ? 23.317 6.517 -45.327 1.00 61.38 125 THR A N 1
ATOM 1017 C CA . THR A 1 125 ? 22.870 5.901 -46.592 1.00 61.38 125 THR A CA 1
ATOM 1018 C C . THR A 1 125 ? 22.609 6.913 -47.710 1.00 61.38 125 THR A C 1
ATOM 1020 O O . THR A 1 125 ? 22.713 6.559 -48.881 1.00 61.38 125 THR A O 1
ATOM 1023 N N . GLU A 1 126 ? 22.312 8.168 -47.365 1.00 64.62 126 GLU A N 1
ATOM 1024 C CA . GLU A 1 126 ? 22.080 9.269 -48.314 1.00 64.62 126 GLU A CA 1
ATOM 1025 C C . GLU A 1 126 ? 23.376 9.946 -48.797 1.00 64.62 126 GLU A C 1
ATOM 1027 O O . GLU A 1 126 ? 23.363 10.705 -49.769 1.00 64.62 126 GLU A O 1
ATOM 1032 N N . LEU A 1 127 ? 24.515 9.671 -48.153 1.00 62.25 127 LEU A N 1
ATOM 1033 C CA . LEU A 1 127 ? 25.803 10.223 -48.564 1.00 62.25 127 LEU A CA 1
ATOM 1034 C C . LEU A 1 127 ? 26.320 9.546 -49.854 1.00 62.25 127 LEU A C 1
ATOM 1036 O O . LEU A 1 127 ? 26.324 8.316 -49.958 1.00 62.25 127 LEU A O 1
ATOM 1040 N N . PRO A 1 128 ? 26.870 10.306 -50.822 1.00 59.84 128 PRO A N 1
ATOM 1041 C CA . PRO A 1 128 ? 27.318 9.801 -52.125 1.00 59.84 128 PRO A CA 1
ATOM 1042 C C . PRO A 1 128 ? 28.659 9.039 -52.070 1.00 59.84 128 PRO A C 1
ATOM 1044 O O . PRO A 1 128 ? 29.401 9.001 -53.049 1.00 59.84 128 PRO A O 1
ATOM 1047 N N . PHE A 1 129 ? 29.008 8.413 -50.942 1.00 55.00 129 PHE A N 1
ATOM 1048 C CA . PHE A 1 129 ? 30.222 7.593 -50.827 1.00 55.00 129 PHE A CA 1
ATOM 1049 C C . PHE A 1 129 ? 30.081 6.221 -51.501 1.00 55.00 129 PHE A C 1
ATOM 1051 O O . PHE A 1 129 ? 31.086 5.555 -51.754 1.00 55.00 129 PHE A O 1
ATOM 1058 N N . SER A 1 130 ? 28.861 5.815 -51.870 1.00 51.62 130 SER A N 1
ATOM 1059 C CA . SER A 1 130 ? 28.611 4.607 -52.670 1.00 51.62 130 SER A CA 1
ATOM 1060 C C . SER A 1 130 ? 29.229 4.671 -54.076 1.00 51.62 130 SER A C 1
ATOM 1062 O O . SER A 1 130 ? 29.425 3.632 -54.703 1.00 51.62 130 SER A O 1
ATOM 1064 N N . LEU A 1 131 ? 29.613 5.863 -54.550 1.00 50.69 131 LEU A N 1
ATOM 1065 C CA . LEU A 1 131 ? 30.286 6.080 -55.837 1.00 50.69 131 LEU A CA 1
ATOM 1066 C C . LEU A 1 131 ? 31.814 5.882 -55.792 1.00 50.69 131 LEU A C 1
ATOM 1068 O O . LEU A 1 131 ? 32.453 5.829 -56.843 1.00 50.69 131 LEU A O 1
ATOM 1072 N N . HIS A 1 132 ? 32.416 5.733 -54.607 1.00 50.19 132 HIS A N 1
ATOM 1073 C CA . HIS A 1 132 ? 33.867 5.552 -54.439 1.00 50.19 132 HIS A CA 1
ATOM 1074 C C . HIS A 1 132 ? 34.216 4.319 -53.596 1.00 50.19 132 HIS A C 1
ATOM 1076 O O . HIS A 1 132 ? 35.160 4.331 -52.804 1.00 50.19 132 HIS A O 1
ATOM 1082 N N . ALA A 1 133 ? 33.480 3.221 -53.785 1.00 50.03 133 ALA A N 1
ATOM 1083 C CA . ALA A 1 133 ? 33.856 1.922 -53.238 1.00 50.03 133 ALA A CA 1
ATOM 1084 C C . ALA A 1 133 ? 35.137 1.414 -53.927 1.00 50.03 133 ALA A C 1
ATOM 1086 O O . ALA A 1 133 ? 35.100 0.705 -54.933 1.00 50.03 133 ALA A O 1
ATOM 1087 N N . HIS A 1 134 ? 36.300 1.800 -53.403 1.00 49.84 134 HIS A N 1
ATOM 1088 C CA . HIS A 1 134 ? 37.572 1.232 -53.829 1.00 49.84 134 HIS A CA 1
ATOM 1089 C C . HIS A 1 134 ? 37.602 -0.263 -53.452 1.00 49.84 134 HIS A C 1
ATOM 1091 O O . HIS A 1 134 ? 37.516 -0.591 -52.267 1.00 49.84 134 HIS A O 1
ATOM 1097 N N . PRO A 1 135 ? 37.811 -1.192 -54.405 1.00 54.25 135 PRO A N 1
ATOM 1098 C CA . PRO A 1 135 ? 37.736 -2.639 -54.157 1.00 54.25 135 PRO A CA 1
ATOM 1099 C C . PRO A 1 135 ? 38.842 -3.195 -53.237 1.00 54.25 135 PRO A C 1
ATOM 1101 O O . PRO A 1 135 ? 38.868 -4.390 -52.961 1.00 54.25 135 PRO A O 1
ATOM 1104 N N . ARG A 1 136 ? 39.759 -2.346 -52.746 1.00 51.81 136 ARG A N 1
ATOM 1105 C CA . ARG A 1 136 ? 40.833 -2.708 -51.805 1.00 51.81 136 ARG A CA 1
ATOM 1106 C C . ARG A 1 136 ? 40.474 -2.498 -50.328 1.00 51.81 136 ARG A C 1
ATOM 1108 O O . ARG A 1 136 ? 41.239 -2.920 -49.473 1.00 51.81 136 ARG A O 1
ATOM 1115 N N . LEU A 1 137 ? 39.321 -1.899 -50.025 1.00 50.22 137 LEU A N 1
ATOM 1116 C CA . LEU A 1 137 ? 38.765 -1.786 -48.669 1.00 50.22 137 LEU A CA 1
ATOM 1117 C C . LEU A 1 137 ? 37.659 -2.831 -48.451 1.00 50.22 137 LEU A C 1
ATOM 1119 O O . LEU A 1 137 ? 36.599 -2.533 -47.909 1.00 50.22 137 LEU A O 1
ATOM 1123 N N . ARG A 1 138 ? 37.888 -4.076 -48.888 1.00 49.22 138 ARG A N 1
ATOM 1124 C CA . ARG A 1 138 ? 37.130 -5.214 -48.356 1.00 49.22 138 ARG A CA 1
ATOM 1125 C C . ARG A 1 138 ? 37.621 -5.426 -46.934 1.00 49.22 138 ARG A C 1
ATOM 1127 O O . ARG A 1 138 ? 38.620 -6.095 -46.702 1.00 49.22 138 ARG A O 1
ATOM 1134 N N . ILE A 1 139 ? 36.979 -4.739 -46.003 1.00 51.78 139 ILE A N 1
ATOM 1135 C CA . ILE A 1 139 ? 37.246 -4.940 -44.594 1.00 51.78 139 ILE A CA 1
ATOM 1136 C C . ILE A 1 139 ? 36.455 -6.181 -44.198 1.00 51.78 139 ILE A C 1
ATOM 1138 O O . ILE A 1 139 ? 35.236 -6.114 -44.076 1.00 51.78 139 ILE A O 1
ATOM 1142 N N . ASP A 1 140 ? 37.142 -7.300 -43.958 1.00 52.34 140 ASP A N 1
ATOM 1143 C CA . ASP A 1 140 ? 36.587 -8.451 -43.219 1.00 52.34 140 ASP A CA 1
ATOM 1144 C C . ASP A 1 140 ? 36.024 -8.013 -41.844 1.00 52.34 140 ASP A C 1
ATOM 1146 O O . ASP A 1 140 ? 35.246 -8.714 -41.203 1.00 52.34 140 ASP A O 1
ATOM 1150 N N . SER A 1 141 ? 36.354 -6.790 -41.410 1.00 56.00 141 SER A N 1
ATOM 1151 C CA . SER A 1 141 ? 35.781 -6.128 -40.246 1.00 56.00 141 SER A CA 1
ATOM 1152 C C . SER A 1 141 ? 34.398 -5.506 -40.468 1.00 56.00 141 SER A C 1
ATOM 1154 O O . SER A 1 141 ? 33.838 -5.025 -39.490 1.00 56.00 141 SER A O 1
ATOM 1156 N N . VAL A 1 142 ? 33.852 -5.424 -41.691 1.00 55.97 142 VAL A N 1
ATOM 1157 C CA . VAL A 1 142 ? 32.486 -4.900 -41.909 1.00 55.97 142 VAL A CA 1
ATOM 1158 C C . VAL A 1 142 ? 31.472 -5.892 -41.361 1.00 55.97 142 VAL A C 1
ATOM 1160 O O . VAL A 1 142 ? 30.595 -5.484 -40.608 1.00 55.97 142 VAL A O 1
ATOM 1163 N N . ASP A 1 143 ? 31.643 -7.185 -41.641 1.00 60.56 143 ASP A N 1
ATOM 1164 C CA . ASP A 1 143 ? 30.787 -8.231 -41.078 1.00 60.56 143 ASP A CA 1
ATOM 1165 C C . ASP A 1 143 ? 30.924 -8.287 -39.555 1.00 60.56 143 ASP A C 1
ATOM 1167 O O . ASP A 1 143 ? 29.925 -8.407 -38.850 1.00 60.56 143 ASP A O 1
ATOM 1171 N N . GLU A 1 144 ? 32.137 -8.104 -39.022 1.00 62.72 144 GLU A N 1
ATOM 1172 C CA . GLU A 1 144 ? 32.373 -8.045 -37.576 1.00 62.72 144 GLU A CA 1
ATOM 1173 C C . GLU A 1 144 ? 31.772 -6.781 -36.925 1.00 62.72 144 GLU A C 1
ATOM 1175 O O . GLU A 1 144 ? 31.189 -6.858 -35.841 1.00 62.72 144 GLU A O 1
ATOM 1180 N N . LEU A 1 145 ? 31.848 -5.619 -37.586 1.00 61.22 145 LEU A N 1
ATOM 1181 C CA . LEU A 1 145 ? 31.192 -4.375 -37.162 1.00 61.22 145 LEU A CA 1
ATOM 1182 C C . LEU A 1 145 ? 29.671 -4.493 -37.215 1.00 61.22 145 LEU A C 1
ATOM 1184 O O . LEU A 1 145 ? 29.002 -4.080 -36.270 1.00 61.22 145 LEU A O 1
ATOM 1188 N N . MET A 1 146 ? 29.125 -5.089 -38.274 1.00 59.97 146 MET A N 1
ATOM 1189 C CA . MET A 1 146 ? 27.695 -5.349 -38.409 1.00 59.97 146 MET A CA 1
ATOM 1190 C C . MET A 1 146 ? 27.211 -6.325 -37.336 1.00 59.97 146 MET A C 1
ATOM 1192 O O . MET A 1 146 ? 26.185 -6.071 -36.711 1.00 59.97 146 MET A O 1
ATOM 1196 N N . TRP A 1 147 ? 27.975 -7.378 -37.033 1.00 65.19 147 TRP A N 1
ATOM 1197 C CA . TRP A 1 147 ? 27.660 -8.310 -35.947 1.00 65.19 147 TRP A CA 1
ATOM 1198 C C . TRP A 1 147 ? 27.733 -7.656 -34.560 1.00 65.19 147 TRP A C 1
ATOM 1200 O O . TRP A 1 147 ? 26.906 -7.949 -33.694 1.00 65.19 147 TRP A O 1
ATOM 1210 N N . ARG A 1 148 ? 28.711 -6.771 -34.322 1.00 68.56 148 ARG A N 1
ATOM 1211 C CA . ARG A 1 148 ? 28.821 -6.004 -33.068 1.00 68.56 148 ARG A CA 1
ATOM 1212 C C . ARG A 1 148 ? 27.687 -4.988 -32.928 1.00 68.56 148 ARG A C 1
ATOM 1214 O O . ARG A 1 148 ? 27.144 -4.852 -31.836 1.00 68.56 148 ARG A O 1
ATOM 1221 N N . HIS A 1 149 ? 27.291 -4.328 -34.016 1.00 64.81 149 HIS A N 1
ATOM 1222 C CA . HIS A 1 149 ? 26.138 -3.429 -34.028 1.00 64.81 149 HIS A CA 1
ATOM 1223 C C . HIS A 1 149 ? 24.817 -4.171 -33.829 1.00 64.81 149 HIS A C 1
ATOM 1225 O O . HIS A 1 149 ? 24.000 -3.710 -33.038 1.00 64.81 149 HIS A O 1
ATOM 1231 N N . ALA A 1 150 ? 24.628 -5.329 -34.467 1.00 62.47 150 ALA A N 1
ATOM 1232 C CA . ALA A 1 150 ? 23.448 -6.168 -34.276 1.00 62.47 150 ALA A CA 1
ATOM 1233 C C . ALA A 1 150 ? 23.320 -6.629 -32.814 1.00 62.47 150 ALA A C 1
ATOM 1235 O O . ALA A 1 150 ? 22.281 -6.414 -32.199 1.00 62.47 150 ALA A O 1
ATOM 1236 N N . ARG A 1 151 ? 24.409 -7.130 -32.206 1.00 72.00 151 ARG A N 1
ATOM 1237 C CA . ARG A 1 151 ? 24.425 -7.491 -30.775 1.00 72.00 151 ARG A CA 1
ATOM 1238 C C . ARG A 1 151 ? 24.131 -6.306 -29.855 1.00 72.00 151 ARG A C 1
ATOM 1240 O O . ARG A 1 151 ? 23.320 -6.428 -28.946 1.00 72.00 151 ARG A O 1
ATOM 1247 N N . ALA A 1 152 ? 24.751 -5.151 -30.100 1.00 68.56 152 ALA A N 1
ATOM 1248 C CA . ALA A 1 152 ? 24.496 -3.951 -29.303 1.00 68.56 152 ALA A CA 1
ATOM 1249 C C . ALA A 1 152 ? 23.041 -3.460 -29.432 1.00 68.56 152 ALA A C 1
ATOM 1251 O O . ALA A 1 152 ? 22.480 -2.921 -28.477 1.00 68.56 152 ALA A O 1
ATOM 1252 N N . HIS A 1 153 ? 22.426 -3.652 -30.600 1.00 69.75 153 HIS A N 1
ATOM 1253 C CA . HIS A 1 153 ? 21.028 -3.323 -30.849 1.00 69.75 153 HIS A CA 1
ATOM 1254 C C . HIS A 1 153 ? 20.080 -4.286 -30.117 1.00 69.75 153 HIS A C 1
ATOM 1256 O O . HIS A 1 153 ? 19.130 -3.833 -29.478 1.00 69.75 153 HIS A O 1
ATOM 1262 N N . ASP A 1 154 ? 20.369 -5.589 -30.128 1.00 76.88 154 ASP A N 1
ATOM 1263 C CA . ASP A 1 154 ? 19.611 -6.593 -29.372 1.00 76.88 154 ASP A CA 1
ATOM 1264 C C . ASP A 1 154 ? 19.700 -6.351 -27.856 1.00 76.88 154 ASP A C 1
ATOM 1266 O O . ASP A 1 154 ? 18.681 -6.391 -27.161 1.00 76.88 154 ASP A O 1
ATOM 1270 N N . ASP A 1 155 ? 20.881 -5.988 -27.345 1.00 78.25 155 ASP A N 1
ATOM 1271 C CA . ASP A 1 155 ? 21.080 -5.621 -25.937 1.00 78.25 155 ASP A CA 1
ATOM 1272 C C . ASP A 1 155 ? 20.278 -4.364 -25.546 1.00 78.25 155 ASP A C 1
ATOM 1274 O O . ASP A 1 155 ? 19.723 -4.280 -24.444 1.00 78.25 155 ASP A O 1
ATOM 1278 N N . LEU A 1 156 ? 20.182 -3.375 -26.444 1.00 77.06 156 LEU A N 1
ATOM 1279 C CA . LEU A 1 156 ? 19.380 -2.162 -26.246 1.00 77.06 156 LEU A CA 1
ATOM 1280 C C . LEU A 1 156 ? 17.877 -2.456 -26.254 1.00 77.06 156 LEU A C 1
ATOM 1282 O O . LEU A 1 156 ? 17.161 -1.945 -25.388 1.00 77.06 156 LEU A O 1
ATOM 1286 N N . ILE A 1 157 ? 17.406 -3.292 -27.185 1.00 78.94 157 ILE A N 1
ATOM 1287 C CA . ILE A 1 157 ? 16.011 -3.748 -27.231 1.00 78.94 157 ILE A CA 1
ATOM 1288 C C . ILE A 1 157 ? 15.678 -4.496 -25.942 1.00 78.94 157 ILE A C 1
ATOM 1290 O O . ILE A 1 157 ? 14.688 -4.173 -25.289 1.00 78.94 157 ILE A O 1
ATOM 1294 N N . TRP A 1 158 ? 16.522 -5.445 -25.531 1.00 77.38 158 TRP A N 1
ATOM 1295 C CA . TRP A 1 158 ? 16.320 -6.221 -24.309 1.00 77.38 158 TRP A CA 1
ATOM 1296 C C . TRP A 1 158 ? 16.293 -5.339 -23.057 1.00 77.38 158 TRP A C 1
ATOM 1298 O O . TRP A 1 158 ? 15.461 -5.499 -22.164 1.00 77.38 158 TRP A O 1
ATOM 1308 N N . LYS A 1 159 ? 17.168 -4.336 -22.993 1.00 81.31 159 LYS A N 1
ATOM 1309 C CA . LYS A 1 159 ? 17.171 -3.367 -21.896 1.00 81.31 159 LYS A CA 1
ATOM 1310 C C . LYS A 1 159 ? 15.908 -2.503 -21.884 1.00 81.31 159 LYS A C 1
ATOM 1312 O O . LYS A 1 159 ? 15.390 -2.207 -20.808 1.00 81.31 159 LYS A O 1
ATOM 1317 N N . ALA A 1 160 ? 15.405 -2.102 -23.050 1.00 77.81 160 ALA A N 1
ATOM 1318 C CA . ALA A 1 160 ? 14.162 -1.347 -23.161 1.00 77.81 160 ALA A CA 1
ATOM 1319 C C . ALA A 1 160 ? 12.947 -2.185 -22.729 1.00 77.81 160 ALA A C 1
ATOM 1321 O O . ALA A 1 160 ? 12.139 -1.704 -21.935 1.00 77.81 160 ALA A O 1
ATOM 1322 N N . THR A 1 161 ? 12.855 -3.447 -23.164 1.00 82.81 161 THR A N 1
ATOM 1323 C CA . THR A 1 161 ? 11.758 -4.350 -22.777 1.00 82.81 161 THR A CA 1
ATOM 1324 C C . THR A 1 161 ? 11.771 -4.652 -21.280 1.00 82.81 161 THR A C 1
ATOM 1326 O O . THR A 1 161 ? 10.716 -4.629 -20.647 1.00 82.81 161 THR A O 1
ATOM 1329 N N . LEU A 1 162 ? 12.947 -4.849 -20.675 1.00 87.56 162 LEU A N 1
ATOM 1330 C CA . LEU A 1 162 ? 13.079 -5.007 -19.224 1.00 87.56 162 LEU A CA 1
ATOM 1331 C C . LEU A 1 162 ? 12.601 -3.770 -18.453 1.00 87.56 162 LEU A C 1
ATOM 1333 O O . LEU A 1 162 ? 11.899 -3.907 -17.451 1.00 87.56 162 LEU A O 1
ATOM 1337 N N . LEU A 1 163 ? 12.939 -2.564 -18.917 1.00 81.62 163 LEU A N 1
ATOM 1338 C CA . LEU A 1 163 ? 12.489 -1.320 -18.286 1.00 81.62 163 LEU A CA 1
ATOM 1339 C C . LEU A 1 163 ? 10.978 -1.101 -18.449 1.00 81.62 163 LEU A C 1
ATOM 1341 O O . LEU A 1 163 ? 10.333 -0.608 -17.522 1.00 81.62 163 LEU A O 1
ATOM 1345 N N . ASP A 1 164 ? 10.389 -1.495 -19.578 1.00 82.94 164 ASP A N 1
ATOM 1346 C CA . ASP A 1 164 ? 8.934 -1.468 -19.771 1.00 82.94 164 ASP A CA 1
ATOM 1347 C C . ASP A 1 164 ? 8.211 -2.457 -18.843 1.00 82.94 164 ASP A C 1
ATOM 1349 O O . ASP A 1 164 ? 7.197 -2.117 -18.217 1.00 82.94 164 ASP A O 1
ATOM 1353 N N . LEU A 1 165 ? 8.755 -3.666 -18.679 1.00 87.69 165 LEU A N 1
ATOM 1354 C CA . LEU A 1 165 ? 8.254 -4.650 -17.716 1.00 87.69 165 LEU A CA 1
ATOM 1355 C C . LEU A 1 165 ? 8.367 -4.133 -16.274 1.00 87.69 165 LEU A C 1
ATOM 1357 O O . LEU A 1 165 ? 7.416 -4.231 -15.499 1.00 87.69 165 LEU A O 1
ATOM 1361 N N . GLU A 1 166 ? 9.486 -3.507 -15.910 1.00 84.81 166 GLU A N 1
ATOM 1362 C CA . GLU A 1 166 ? 9.640 -2.882 -14.594 1.00 84.81 166 GLU A CA 1
ATOM 1363 C C . GLU A 1 166 ? 8.620 -1.749 -14.393 1.00 84.81 166 GLU A C 1
ATOM 1365 O O . GLU A 1 166 ? 7.977 -1.648 -13.343 1.00 84.81 166 GLU A O 1
ATOM 1370 N N . HIS A 1 167 ? 8.415 -0.908 -15.409 1.00 82.88 167 HIS A N 1
ATOM 1371 C CA . HIS A 1 167 ? 7.463 0.196 -15.356 1.00 82.88 167 HIS A CA 1
ATOM 1372 C C . HIS A 1 167 ? 6.015 -0.284 -15.171 1.00 82.88 167 HIS A C 1
ATOM 1374 O O . HIS A 1 167 ? 5.268 0.303 -14.376 1.00 82.88 167 HIS A O 1
ATOM 1380 N N . THR A 1 168 ? 5.612 -1.347 -15.872 1.00 87.38 168 THR A N 1
ATOM 1381 C CA . THR A 1 168 ? 4.274 -1.949 -15.742 1.00 87.38 168 THR A CA 1
ATOM 1382 C C . THR A 1 168 ? 4.078 -2.597 -14.373 1.00 87.38 168 THR A C 1
ATOM 1384 O O . THR A 1 168 ? 3.090 -2.294 -13.700 1.00 87.38 168 THR A O 1
ATOM 1387 N N . LEU A 1 169 ? 5.059 -3.362 -13.884 1.00 89.56 169 LEU A N 1
ATOM 1388 C CA . LEU A 1 169 ? 5.021 -3.977 -12.555 1.00 89.56 169 LEU A CA 1
ATOM 1389 C C . LEU A 1 169 ? 4.907 -2.921 -11.447 1.00 89.56 169 LEU A C 1
ATOM 1391 O O . LEU A 1 169 ? 4.058 -3.027 -10.557 1.00 89.56 169 LEU A O 1
ATOM 1395 N N . LEU A 1 170 ? 5.710 -1.853 -11.512 1.00 84.81 170 LEU A N 1
ATOM 1396 C CA . LEU A 1 170 ? 5.621 -0.740 -10.564 1.00 84.81 170 LEU A CA 1
ATOM 1397 C C . LEU A 1 170 ? 4.253 -0.046 -10.625 1.00 84.81 170 LEU A C 1
ATOM 1399 O O . LEU A 1 170 ? 3.706 0.326 -9.585 1.00 84.81 170 LEU A O 1
ATOM 1403 N N . ALA A 1 171 ? 3.673 0.112 -11.818 1.00 82.50 171 ALA A N 1
ATOM 1404 C CA . ALA A 1 171 ? 2.343 0.694 -11.970 1.00 82.50 171 ALA A CA 1
ATOM 1405 C C . ALA A 1 171 ? 1.252 -0.177 -11.326 1.00 82.50 171 ALA A C 1
ATOM 1407 O O . ALA A 1 171 ? 0.374 0.360 -10.643 1.00 82.50 171 ALA A O 1
ATOM 1408 N N . ASP A 1 172 ? 1.322 -1.496 -11.490 1.00 89.00 172 ASP A N 1
ATOM 1409 C CA . ASP A 1 172 ? 0.365 -2.426 -10.892 1.00 89.00 172 ASP A CA 1
ATOM 1410 C C . ASP A 1 172 ? 0.527 -2.533 -9.376 1.00 89.00 172 ASP A C 1
ATOM 1412 O O . ASP A 1 172 ? -0.474 -2.494 -8.656 1.00 89.00 172 ASP A O 1
ATOM 1416 N N . ARG A 1 173 ? 1.764 -2.513 -8.862 1.00 83.56 173 ARG A N 1
ATOM 1417 C CA . ARG A 1 173 ? 2.027 -2.399 -7.419 1.00 83.56 173 ARG A CA 1
ATOM 1418 C C . ARG A 1 173 ? 1.431 -1.113 -6.845 1.00 83.56 173 ARG A C 1
ATOM 1420 O O . ARG A 1 173 ? 0.721 -1.170 -5.843 1.00 83.56 173 ARG A O 1
ATOM 1427 N N . CYS A 1 174 ? 1.623 0.036 -7.501 1.00 85.94 174 CYS A N 1
ATOM 1428 C CA . CYS A 1 174 ? 0.996 1.295 -7.081 1.00 85.94 174 CYS A CA 1
ATOM 1429 C C . CYS A 1 174 ? -0.539 1.213 -7.093 1.00 85.94 174 CYS A C 1
ATOM 1431 O O . CYS A 1 174 ? -1.192 1.733 -6.188 1.00 85.94 174 CYS A O 1
ATOM 1433 N N . ARG A 1 175 ? -1.146 0.570 -8.100 1.00 89.88 175 ARG A N 1
ATOM 1434 C CA . ARG A 1 175 ? -2.605 0.370 -8.153 1.00 89.88 175 ARG A CA 1
ATOM 1435 C C . ARG A 1 175 ? -3.095 -0.524 -7.016 1.00 89.88 175 ARG A C 1
ATOM 1437 O O . ARG A 1 175 ? -4.115 -0.206 -6.405 1.00 89.88 175 ARG A O 1
ATOM 1444 N N . ALA A 1 176 ? -2.386 -1.613 -6.728 1.00 87.88 176 ALA A N 1
ATOM 1445 C CA . ALA A 1 176 ? -2.712 -2.529 -5.641 1.00 87.88 176 ALA A CA 1
ATOM 1446 C C . ALA A 1 176 ? -2.629 -1.828 -4.276 1.00 87.88 176 ALA A C 1
ATOM 1448 O O . ALA A 1 176 ? -3.595 -1.876 -3.515 1.00 87.88 176 ALA A O 1
ATOM 1449 N N . LEU A 1 177 ? -1.545 -1.088 -4.021 1.00 82.69 177 LEU A N 1
ATOM 1450 C CA . LEU A 1 177 ? -1.368 -0.306 -2.794 1.00 82.69 177 LEU A CA 1
ATOM 1451 C C . LEU A 1 177 ? -2.437 0.788 -2.643 1.00 82.69 177 LEU A C 1
ATOM 1453 O O . LEU A 1 177 ? -2.99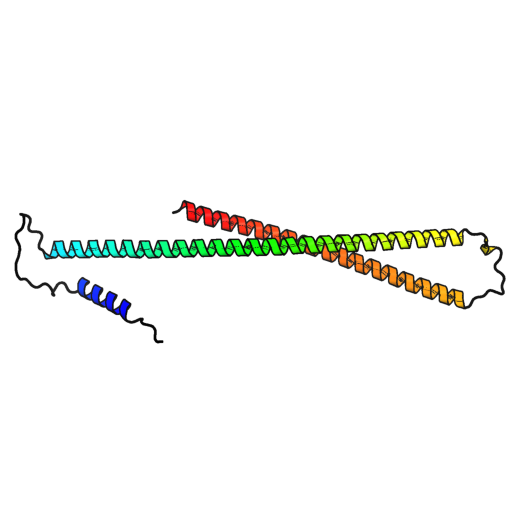3 0.982 -1.569 1.00 82.69 177 LEU A O 1
ATOM 1457 N N . LYS A 1 178 ? -2.827 1.467 -3.728 1.00 87.56 178 LYS A N 1
ATOM 1458 C CA . LYS A 1 178 ? -3.942 2.431 -3.678 1.00 87.56 178 LYS A CA 1
ATOM 1459 C C . LYS A 1 178 ? -5.272 1.764 -3.320 1.00 87.56 178 LYS A C 1
ATOM 1461 O O . LYS A 1 178 ? -6.075 2.352 -2.599 1.00 87.56 178 LYS A O 1
ATOM 1466 N N . LYS A 1 179 ? -5.528 0.548 -3.815 1.00 89.56 179 LYS A N 1
ATOM 1467 C CA . LYS A 1 179 ? -6.727 -0.223 -3.449 1.00 89.56 179 LYS A CA 1
ATOM 1468 C C . LYS A 1 179 ? -6.692 -0.658 -1.982 1.00 89.56 179 LYS A C 1
ATOM 1470 O O . LYS A 1 179 ? -7.735 -0.590 -1.339 1.00 89.56 179 LYS A O 1
ATOM 1475 N N . SER A 1 180 ? -5.541 -1.083 -1.451 1.00 84.44 180 SER A N 1
ATOM 1476 C CA . SER A 1 180 ? -5.418 -1.441 -0.031 1.00 84.44 180 SER A CA 1
ATOM 1477 C C . SER A 1 180 ? -5.561 -0.221 0.881 1.00 84.44 180 SER A C 1
ATOM 1479 O O . SER A 1 180 ? -6.304 -0.308 1.852 1.00 84.44 180 SER A O 1
ATOM 1481 N N . CYS A 1 181 ? -4.992 0.938 0.526 1.00 84.75 181 CYS A N 1
ATOM 1482 C CA . CYS A 1 181 ? -5.219 2.189 1.260 1.00 84.75 181 CYS A CA 1
ATOM 1483 C C . CYS A 1 181 ? -6.709 2.540 1.354 1.00 84.75 181 CYS A C 1
ATOM 1485 O O . CYS A 1 181 ? -7.194 2.804 2.445 1.00 84.75 181 CYS A O 1
ATOM 1487 N N . LYS A 1 182 ? -7.466 2.436 0.252 1.00 88.81 182 LYS A N 1
ATOM 1488 C CA . LYS A 1 182 ? -8.923 2.668 0.274 1.00 88.81 182 LYS A CA 1
ATOM 1489 C C . LYS A 1 182 ? -9.685 1.693 1.178 1.00 88.81 182 LYS A C 1
ATOM 1491 O O . LYS A 1 182 ? -10.754 2.037 1.668 1.00 88.81 182 LYS A O 1
ATOM 1496 N N . LYS A 1 183 ? -9.194 0.460 1.350 1.00 89.75 183 LYS A N 1
ATOM 1497 C CA . LYS A 1 183 ? -9.789 -0.504 2.291 1.00 89.75 183 LYS A CA 1
ATOM 1498 C C . LYS A 1 183 ? -9.486 -0.107 3.734 1.00 89.75 183 LYS A C 1
ATOM 1500 O O . LYS A 1 183 ? -10.408 -0.084 4.538 1.00 89.75 183 LYS A O 1
ATOM 1505 N N . LEU A 1 184 ? -8.237 0.266 4.017 1.00 84.50 184 LEU A N 1
ATOM 1506 C CA . LEU A 1 184 ? -7.827 0.769 5.329 1.00 84.50 184 LEU A CA 1
ATOM 1507 C C . LEU A 1 184 ? -8.595 2.038 5.714 1.00 84.50 184 LEU A C 1
ATOM 1509 O O . LEU A 1 184 ? -9.011 2.154 6.856 1.00 84.50 184 LEU A O 1
ATOM 1513 N N . ASP A 1 185 ? -8.852 2.946 4.770 1.00 86.88 185 ASP A N 1
ATOM 1514 C CA . ASP A 1 185 ? -9.662 4.147 5.015 1.00 86.88 185 ASP A CA 1
ATOM 1515 C C . ASP A 1 185 ? -11.072 3.788 5.501 1.00 86.88 185 ASP A C 1
ATOM 1517 O O . ASP A 1 185 ? -11.511 4.288 6.532 1.00 86.88 185 ASP A O 1
ATOM 1521 N N . LYS A 1 186 ? -11.736 2.837 4.832 1.00 91.94 186 LYS A N 1
ATOM 1522 C CA . LYS A 1 186 ? -13.057 2.342 5.252 1.00 91.94 186 LYS A CA 1
ATOM 1523 C C . LYS A 1 186 ? -13.025 1.643 6.609 1.00 91.94 186 LYS A C 1
ATOM 1525 O O . LYS A 1 186 ? -13.995 1.698 7.356 1.00 91.94 186 LYS A O 1
ATOM 1530 N N . GLU A 1 187 ? -11.949 0.922 6.913 1.00 87.25 187 GLU A N 1
ATOM 1531 C CA . GLU A 1 187 ? -11.787 0.280 8.220 1.00 87.25 187 GLU A CA 1
ATOM 1532 C C . GLU A 1 187 ? -11.565 1.309 9.330 1.00 87.25 187 GLU A C 1
ATOM 1534 O O . GLU A 1 187 ? -12.135 1.148 10.405 1.00 87.25 187 GLU A O 1
ATOM 1539 N N . ILE A 1 188 ? -10.812 2.381 9.061 1.00 84.75 188 ILE A N 1
ATOM 1540 C CA . ILE A 1 188 ? -10.629 3.499 9.993 1.00 84.75 188 ILE A CA 1
ATOM 1541 C C . ILE A 1 188 ? -11.965 4.203 10.245 1.00 84.75 188 ILE A C 1
ATOM 1543 O O . ILE A 1 188 ? -12.320 4.392 11.404 1.00 84.75 188 ILE A O 1
ATOM 1547 N N . GLU A 1 189 ? -12.727 4.523 9.194 1.00 90.06 189 GLU A N 1
ATOM 1548 C CA . GLU A 1 189 ? -14.061 5.134 9.310 1.00 90.06 189 GLU A CA 1
ATOM 1549 C C . GLU A 1 189 ? -14.990 4.284 10.185 1.00 90.06 189 GLU A C 1
ATOM 1551 O O . GLU A 1 189 ? -15.540 4.787 11.158 1.00 90.06 189 GLU A O 1
ATOM 1556 N N . ARG A 1 190 ? -15.059 2.968 9.941 1.00 90.00 190 ARG A N 1
ATOM 1557 C CA . ARG A 1 190 ? -15.836 2.043 10.785 1.00 90.00 190 ARG A CA 1
ATOM 1558 C C . ARG A 1 190 ? -15.365 2.031 12.235 1.00 90.00 190 ARG A C 1
ATOM 1560 O O . ARG A 1 190 ? -16.182 1.962 13.147 1.00 90.00 190 ARG A O 1
ATOM 1567 N N . THR A 1 191 ? -14.051 2.052 12.479 1.00 83.88 191 THR A N 1
ATOM 1568 C CA . THR A 1 191 ? -13.552 2.119 13.860 1.00 83.88 191 THR A CA 1
ATOM 1569 C C . THR A 1 191 ? -13.886 3.452 14.521 1.00 83.88 191 THR A C 1
ATOM 1571 O O . THR A 1 191 ? -14.205 3.464 15.707 1.00 83.88 191 THR A O 1
ATOM 1574 N N . ASP A 1 192 ? -13.876 4.551 13.771 1.00 85.00 192 ASP A N 1
ATOM 1575 C CA . ASP A 1 192 ? -14.218 5.878 14.276 1.00 85.00 192 ASP A CA 1
ATOM 1576 C C . ASP A 1 192 ? -15.709 5.969 14.618 1.00 85.00 192 ASP A C 1
ATOM 1578 O O . ASP A 1 192 ? -16.036 6.444 15.704 1.00 85.00 192 ASP A O 1
ATOM 1582 N N . GLU A 1 193 ? -16.584 5.422 13.768 1.00 88.94 193 GLU A N 1
ATOM 1583 C CA . GLU A 1 193 ? -18.020 5.262 14.035 1.00 88.94 193 GLU A CA 1
ATOM 1584 C C . GLU A 1 193 ? -18.249 4.458 15.318 1.00 88.94 193 GLU A C 1
ATOM 1586 O O . GLU A 1 193 ? -18.894 4.948 16.238 1.00 88.94 193 GLU A O 1
ATOM 1591 N N . THR A 1 194 ? -17.621 3.281 15.460 1.00 84.75 194 THR A N 1
ATOM 1592 C CA . THR A 1 194 ? -17.793 2.481 16.686 1.00 84.75 194 THR A CA 1
ATOM 1593 C C . THR A 1 194 ? -17.331 3.226 17.937 1.00 84.75 194 THR A C 1
ATOM 1595 O O . THR A 1 194 ? -17.987 3.150 18.970 1.00 84.75 194 THR A O 1
ATOM 1598 N N . ILE A 1 195 ? -16.222 3.973 17.871 1.00 83.69 195 ILE A N 1
ATOM 1599 C CA . ILE A 1 195 ? -15.734 4.767 19.006 1.00 83.69 195 ILE A CA 1
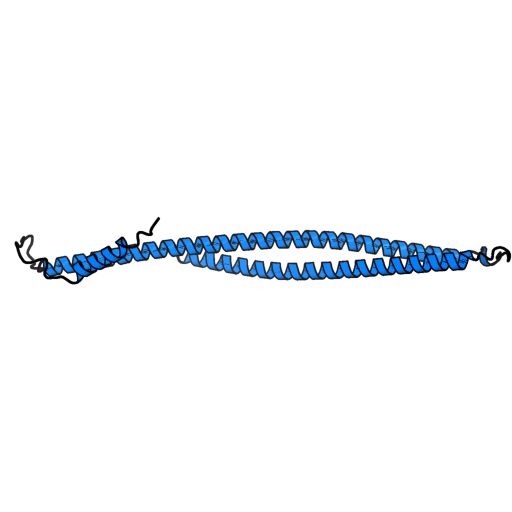ATOM 1600 C C . ILE A 1 195 ? -16.724 5.887 19.341 1.00 83.69 195 ILE A C 1
ATOM 1602 O O . ILE A 1 195 ? -16.970 6.129 20.521 1.00 83.69 195 ILE A O 1
ATOM 1606 N N . GLN A 1 196 ? -17.283 6.563 18.336 1.00 84.69 196 GLN A N 1
ATOM 1607 C CA . GLN A 1 196 ? -18.290 7.603 18.541 1.00 84.69 196 GLN A CA 1
ATOM 1608 C C . GLN A 1 196 ? -19.573 7.034 19.146 1.00 84.69 196 GLN A C 1
ATOM 1610 O O . GLN A 1 196 ? -20.064 7.597 20.120 1.00 84.69 196 GLN A O 1
ATOM 1615 N N . ASP A 1 197 ? -20.051 5.890 18.658 1.00 83.88 197 ASP A N 1
ATOM 1616 C CA . ASP A 1 197 ? -21.214 5.198 19.212 1.00 83.88 197 ASP A CA 1
ATOM 1617 C C . ASP A 1 197 ? -20.976 4.798 20.675 1.00 83.88 197 ASP A C 1
ATOM 1619 O O . ASP A 1 197 ? -21.833 5.017 21.533 1.00 83.88 197 ASP A O 1
ATOM 1623 N N . PHE A 1 198 ? -19.783 4.285 21.003 1.00 78.50 198 PHE A N 1
ATOM 1624 C CA . PHE A 1 198 ? -19.413 3.972 22.387 1.00 78.50 198 PHE A CA 1
ATOM 1625 C C . PHE A 1 198 ? -19.376 5.213 23.285 1.00 78.50 198 PHE A C 1
ATOM 1627 O O . PHE A 1 198 ? -19.780 5.127 24.442 1.00 78.50 198 PHE A O 1
ATOM 1634 N N . LEU A 1 199 ? -18.912 6.356 22.774 1.00 78.00 199 LEU A N 1
ATOM 1635 C CA . LEU A 1 199 ? -18.883 7.615 23.522 1.00 78.00 199 LEU A CA 1
ATOM 1636 C C . LEU A 1 199 ? -20.275 8.242 23.677 1.00 78.00 199 LEU A C 1
ATOM 1638 O O . LEU A 1 199 ? -20.527 8.866 24.698 1.00 78.00 199 LEU A O 1
ATOM 1642 N N . ALA A 1 200 ? -21.169 8.073 22.700 1.00 80.44 200 ALA A N 1
ATOM 1643 C CA . ALA A 1 200 ? -22.544 8.574 22.746 1.00 80.44 200 ALA A CA 1
ATOM 1644 C C . ALA A 1 200 ? -23.471 7.726 23.637 1.00 80.44 200 ALA A C 1
ATOM 1646 O O . ALA A 1 200 ? -24.512 8.206 24.078 1.00 80.44 200 ALA A O 1
ATOM 1647 N N . SER A 1 201 ? -23.099 6.467 23.887 1.00 70.00 201 SER A N 1
ATOM 1648 C CA . SER A 1 201 ? -23.842 5.523 24.735 1.00 70.00 201 SER A CA 1
ATOM 1649 C C . SER A 1 201 ? -23.492 5.620 26.229 1.00 70.00 201 SER A C 1
ATOM 1651 O O . SER A 1 201 ? -24.110 4.922 27.036 1.00 70.00 201 SER A O 1
ATOM 1653 N N . CYS A 1 202 ? -22.474 6.412 26.583 1.00 56.41 202 CYS A N 1
ATOM 1654 C CA . CYS A 1 202 ? -22.006 6.642 27.954 1.00 56.41 202 CYS A CA 1
ATOM 1655 C C . CYS A 1 202 ? -22.560 7.957 28.508 1.00 56.41 202 CYS A C 1
ATOM 1657 O O . CYS A 1 202 ? -22.867 7.978 29.722 1.00 56.41 202 CYS A O 1
#

Foldseek 3Di:
DDDPPPVVVVVVVVLVCVVPCLPPPDDDDDDPDDDDPPPVSNVVNVVSVVVVVVVVVVVVVVVVVVVLVVVLVVLVVVLVVLVVVLVVLVVVLVVLVVVLVVLVVVLVVLVVVVVVVVVVVVVVVPDPCVVPPDVVPPPPCVVVVVVVVVVVVVVSVVVSVVSVVSNVVSVVSSVVSVVVSVVSVVVSVVSVVVSVVSVVVD

Radius of gyration: 44.05 Å; chains: 1; bounding box: 85×30×130 Å

Secondary structure (DSSP, 8-state):
-----HHHHHHHHHHHHHHH-TTS---------SS----HHHHHHHHHHHHHHHHHHHHHHHHHHHHHHHHHHHHHHHHHHHHHHHHHHHHHHHHHHHHHHHHHHHHHHHHHHHHHHHHHHHHHHHSGGGGG--TT---THHHHHHHHHHHHHHHHHHHHHHHHHHHHHHHHHHHHHHHHHHHHHHHHHHHHHHHHHHHHT-

pLDDT: mean 72.29, std 16.63, range [38.78, 92.5]

Organism: NCBI:txid206335